Protein AF-A0A2H5X8S8-F1 (afdb_monomer_lite)

Organism: NCBI:txid2035412

pLDDT: mean 77.55, std 21.21, range [32.59, 98.56]

Structure (mmCIF, N/CA/C/O backbone):
data_AF-A0A2H5X8S8-F1
#
_entry.id   AF-A0A2H5X8S8-F1
#
loop_
_atom_site.group_PDB
_atom_site.id
_atom_site.type_symbol
_atom_site.label_atom_id
_atom_site.label_alt_id
_atom_site.label_comp_id
_atom_site.label_asym_id
_atom_site.label_entity_id
_atom_site.label_seq_id
_atom_site.pdbx_PDB_ins_code
_atom_site.Cartn_x
_atom_site.Cartn_y
_atom_site.Cartn_z
_atom_site.occupancy
_atom_site.B_iso_or_equiv
_atom_site.auth_seq_id
_atom_site.auth_comp_id
_atom_site.auth_asym_id
_atom_site.auth_atom_id
_atom_site.pdbx_PDB_model_num
ATOM 1 N N . MET A 1 1 ? -78.652 -2.290 43.713 1.00 47.09 1 MET A N 1
ATOM 2 C CA . MET A 1 1 ? -77.647 -1.236 43.460 1.00 47.09 1 MET A CA 1
ATOM 3 C C . MET A 1 1 ? -76.433 -1.563 44.325 1.00 47.09 1 MET A C 1
ATOM 5 O O . MET A 1 1 ? -76.417 -1.240 45.503 1.00 47.09 1 MET A O 1
ATOM 9 N N . SER A 1 2 ? -75.507 -2.375 43.810 1.00 54.12 2 SER A N 1
ATOM 10 C CA . SER A 1 2 ? -74.351 -2.871 44.569 1.00 54.12 2 SER A CA 1
ATOM 11 C C . SER A 1 2 ? -73.227 -1.841 44.522 1.00 54.12 2 SER A C 1
ATOM 13 O O . SER A 1 2 ? -72.673 -1.572 43.458 1.00 54.12 2 SER A O 1
ATOM 15 N N . VAL A 1 3 ? -72.913 -1.254 45.674 1.00 63.81 3 VAL A N 1
ATOM 16 C CA . VAL A 1 3 ? -71.788 -0.331 45.838 1.00 63.81 3 VAL A CA 1
ATOM 17 C C . VAL A 1 3 ? -70.497 -1.144 45.762 1.00 63.81 3 VAL A C 1
ATOM 19 O O . VAL A 1 3 ? -70.186 -1.921 46.663 1.00 63.81 3 VAL A O 1
ATOM 22 N N . VAL A 1 4 ? -69.760 -0.992 44.663 1.00 70.56 4 VAL A N 1
ATOM 23 C CA . VAL A 1 4 ? -68.414 -1.550 44.515 1.00 70.56 4 VAL A CA 1
ATOM 24 C C . VAL A 1 4 ? -67.481 -0.723 45.396 1.00 70.56 4 VAL A C 1
ATOM 26 O O . VAL A 1 4 ? -67.160 0.423 45.090 1.00 70.56 4 VAL A O 1
ATOM 29 N N . VAL A 1 5 ? -67.083 -1.287 46.535 1.00 65.19 5 VAL A N 1
ATOM 30 C CA . VAL A 1 5 ? -66.115 -0.668 47.443 1.00 65.19 5 VAL A CA 1
ATOM 31 C C . VAL A 1 5 ? -64.715 -0.886 46.870 1.00 65.19 5 VAL A C 1
ATOM 33 O O . VAL A 1 5 ? -64.126 -1.954 47.034 1.00 65.19 5 VAL A O 1
ATOM 36 N N . SER A 1 6 ? -64.165 0.130 46.200 1.00 67.81 6 SER A N 1
ATOM 37 C CA . SER A 1 6 ? -62.745 0.156 45.835 1.00 67.81 6 SER A CA 1
ATOM 38 C C . SER A 1 6 ? -61.895 0.232 47.100 1.00 67.81 6 SER A C 1
ATOM 40 O O . SER A 1 6 ? -61.784 1.285 47.732 1.00 67.81 6 SER A O 1
ATOM 42 N N . ARG A 1 7 ? -61.275 -0.892 47.476 1.00 67.25 7 ARG A N 1
ATOM 43 C CA . ARG A 1 7 ? -60.226 -0.919 48.500 1.00 67.25 7 ARG A CA 1
ATOM 44 C C . ARG A 1 7 ? -59.043 -0.099 47.994 1.00 67.25 7 ARG A C 1
ATOM 46 O O . ARG A 1 7 ? -58.324 -0.539 47.100 1.00 67.25 7 ARG A O 1
ATOM 53 N N . ARG A 1 8 ? -58.826 1.084 48.567 1.00 64.44 8 ARG A N 1
ATOM 54 C CA . ARG A 1 8 ? -57.612 1.872 48.325 1.00 64.44 8 ARG A CA 1
ATOM 55 C C . ARG A 1 8 ? -56.429 1.110 48.919 1.00 64.44 8 ARG A C 1
ATOM 57 O O . ARG A 1 8 ? -56.306 1.022 50.136 1.00 64.44 8 ARG A O 1
ATOM 64 N N . HIS A 1 9 ? -55.612 0.507 48.063 1.00 68.69 9 HIS A N 1
ATOM 65 C CA . HIS A 1 9 ? -54.351 -0.104 48.465 1.00 68.69 9 HIS A CA 1
ATOM 66 C C . HIS A 1 9 ? -53.344 1.040 48.602 1.00 68.69 9 HIS A C 1
ATOM 68 O O . HIS A 1 9 ? -53.020 1.705 47.621 1.00 68.69 9 HIS A O 1
ATOM 74 N N . GLY A 1 10 ? -52.946 1.352 49.836 1.00 68.38 10 GLY A N 1
ATOM 75 C CA . GLY A 1 10 ? -51.877 2.312 50.084 1.00 68.38 10 GLY A CA 1
ATOM 76 C C . GLY A 1 10 ? -50.565 1.712 49.595 1.00 68.38 10 GLY A C 1
ATOM 77 O O . GLY A 1 10 ? -50.207 0.620 50.029 1.00 68.38 10 GLY A O 1
ATOM 78 N N . PHE A 1 11 ? -49.888 2.405 48.679 1.00 72.81 11 PHE A N 1
ATOM 79 C CA . PHE A 1 11 ? -48.566 2.024 48.187 1.00 72.81 11 PHE A CA 1
ATOM 80 C C . PHE A 1 11 ? -47.632 1.790 49.375 1.00 72.81 11 PHE A C 1
ATOM 82 O O . PHE A 1 11 ? -47.455 2.676 50.216 1.00 72.81 11 PHE A O 1
ATOM 89 N N . THR A 1 12 ? -47.063 0.591 49.475 1.00 89.38 12 THR A N 1
ATOM 90 C CA . THR A 1 12 ? -46.125 0.299 50.559 1.00 89.38 12 THR A CA 1
ATOM 91 C C . THR A 1 12 ? -44.780 0.942 50.233 1.00 89.38 12 THR A C 1
ATOM 93 O O . THR A 1 12 ? -44.321 0.913 49.094 1.00 89.38 12 THR A O 1
ATOM 96 N N . LEU A 1 13 ? -44.127 1.534 51.235 1.00 89.31 13 LEU A N 1
ATOM 97 C CA . LEU A 1 13 ? -42.805 2.155 51.077 1.00 89.31 13 LEU A CA 1
ATOM 98 C C . LEU A 1 13 ? -41.781 1.168 50.481 1.00 89.31 13 LEU A C 1
ATOM 100 O O . LEU A 1 13 ? -40.921 1.557 49.694 1.00 89.31 13 LEU A O 1
ATOM 104 N N . VAL A 1 14 ? -41.933 -0.121 50.802 1.00 91.00 14 VAL A N 1
ATOM 105 C CA . VAL A 1 14 ? -41.126 -1.225 50.265 1.00 91.00 14 VAL A CA 1
ATOM 106 C C . VAL A 1 14 ? -41.277 -1.357 48.749 1.00 91.00 14 VAL A C 1
ATOM 108 O O . VAL A 1 14 ? -40.281 -1.511 48.054 1.00 91.00 14 VAL A O 1
ATOM 111 N N . GLU A 1 15 ? -42.495 -1.258 48.221 1.00 91.06 15 GLU A N 1
ATOM 112 C CA . GLU A 1 15 ? -42.753 -1.366 46.783 1.00 91.06 15 GLU A CA 1
ATOM 113 C C . GLU A 1 15 ? -42.085 -0.230 46.004 1.00 91.06 15 GLU A C 1
ATOM 115 O O . GLU A 1 15 ? -41.436 -0.472 44.989 1.00 91.06 15 GLU A O 1
ATOM 120 N N . LEU A 1 16 ? -42.146 0.997 46.527 1.00 92.44 16 LEU A N 1
ATOM 121 C CA . LEU A 1 16 ? -41.478 2.143 45.911 1.00 92.44 16 LEU A CA 1
ATOM 122 C C . LEU A 1 16 ? -39.950 1.983 45.922 1.00 92.44 16 LEU A C 1
ATOM 124 O O . LEU A 1 16 ? -39.291 2.303 44.933 1.00 92.44 16 LEU A O 1
ATOM 128 N N . LEU A 1 17 ? -39.390 1.433 47.003 1.00 95.62 17 LEU A N 1
ATOM 129 C CA . LEU A 1 17 ? -37.960 1.138 47.095 1.00 95.62 17 LEU A CA 1
ATOM 130 C C . LEU A 1 17 ? -37.541 0.079 46.066 1.00 95.62 17 LEU A C 1
ATOM 132 O O . LEU A 1 17 ? -36.549 0.269 45.366 1.00 95.62 17 LEU A O 1
ATOM 136 N N . VAL A 1 18 ? -38.313 -1.002 45.926 1.00 95.94 18 VAL A N 1
ATOM 137 C CA . VAL A 1 18 ? -38.044 -2.058 44.937 1.00 95.94 18 VAL A CA 1
ATOM 138 C C . VAL A 1 18 ? -38.103 -1.505 43.514 1.00 95.94 18 VAL A C 1
ATOM 140 O O . VAL A 1 18 ? -37.193 -1.762 42.727 1.00 95.94 18 VAL A O 1
ATOM 143 N N . VAL A 1 19 ? -39.120 -0.701 43.187 1.00 96.50 19 VAL A N 1
ATOM 144 C CA . VAL A 1 19 ? -39.237 -0.062 41.866 1.00 96.50 19 VAL A CA 1
ATOM 145 C C . VAL A 1 19 ? -38.036 0.841 41.586 1.00 96.50 19 VAL A C 1
ATOM 147 O O . VAL A 1 19 ? -37.499 0.805 40.482 1.00 96.50 19 VAL A O 1
ATOM 150 N N . LEU A 1 20 ? -37.571 1.606 42.576 1.00 96.69 20 LEU A N 1
ATOM 151 C CA . LEU A 1 20 ? -36.418 2.489 42.416 1.00 96.69 20 LEU A CA 1
ATOM 152 C C . LEU A 1 20 ? -35.121 1.708 42.159 1.00 96.69 20 LEU A C 1
ATOM 154 O O . LEU A 1 20 ? -34.368 2.060 41.253 1.00 96.69 20 LEU A O 1
ATOM 158 N N . VAL A 1 21 ? -34.881 0.620 42.895 1.00 97.69 21 VAL A N 1
ATOM 159 C CA . VAL A 1 21 ? -33.711 -0.248 42.674 1.00 97.69 21 VAL A CA 1
ATOM 160 C C . VAL A 1 21 ? -33.763 -0.897 41.292 1.00 97.69 21 VAL A C 1
ATOM 162 O O . VAL A 1 21 ? -32.759 -0.894 40.577 1.00 97.69 21 VAL A O 1
ATOM 165 N N . LEU A 1 22 ? -34.930 -1.404 40.884 1.00 97.44 22 LEU A N 1
ATOM 166 C CA . LEU A 1 22 ? -35.110 -1.981 39.553 1.00 97.44 22 LEU A CA 1
ATOM 167 C C . LEU A 1 22 ? -34.860 -0.941 38.462 1.00 97.44 22 LEU A C 1
ATOM 169 O O . LEU A 1 22 ? -34.152 -1.233 37.504 1.00 97.44 22 LEU A O 1
ATOM 173 N N . LEU A 1 23 ? -35.375 0.278 38.616 1.00 97.31 23 LEU A N 1
ATOM 174 C CA . LEU A 1 23 ? -35.181 1.352 37.644 1.00 97.31 23 LEU A CA 1
ATOM 175 C C . LEU A 1 23 ? -33.699 1.708 37.493 1.00 97.31 23 LEU A C 1
ATOM 177 O O . LEU A 1 23 ? -33.219 1.829 36.368 1.00 97.31 23 LEU A O 1
ATOM 181 N N . VAL A 1 24 ? -32.954 1.804 38.598 1.00 98.12 24 VAL A N 1
ATOM 182 C CA . VAL A 1 24 ? -31.500 2.029 38.555 1.00 98.12 24 VAL A CA 1
ATOM 183 C C . VAL A 1 24 ? -30.790 0.879 37.844 1.00 98.12 24 VAL A C 1
ATOM 185 O O . VAL A 1 24 ? -29.959 1.125 36.972 1.00 98.12 24 VAL A O 1
ATOM 188 N N . PHE A 1 25 ? -31.138 -0.371 38.154 1.00 98.00 25 PHE A N 1
ATOM 189 C CA . PHE A 1 25 ? -30.538 -1.536 37.505 1.00 98.00 25 PHE A CA 1
ATOM 190 C C . PHE A 1 25 ? -30.813 -1.558 35.994 1.00 98.00 25 PHE A C 1
ATOM 192 O O . PHE A 1 25 ? -29.891 -1.751 35.203 1.00 98.00 25 PHE A O 1
ATOM 199 N N . PHE A 1 26 ? -32.053 -1.283 35.579 1.00 97.38 26 PHE A N 1
ATOM 200 C CA . PHE A 1 26 ? -32.414 -1.163 34.165 1.00 97.38 26 PHE A CA 1
ATOM 201 C C . PHE A 1 26 ? -31.677 -0.010 33.482 1.00 97.38 26 PHE A C 1
ATOM 203 O O . PHE A 1 26 ? -31.155 -0.192 32.384 1.00 97.38 26 PHE A O 1
ATOM 210 N N . GLY A 1 27 ? -31.584 1.153 34.130 1.00 96.56 27 GLY A N 1
ATOM 211 C CA . GLY A 1 27 ? -30.835 2.296 33.612 1.00 96.56 27 GLY A CA 1
ATOM 212 C C . GLY A 1 27 ? -29.358 1.969 33.383 1.00 96.56 27 GLY A C 1
ATOM 213 O O . GLY A 1 27 ? -28.813 2.299 32.332 1.00 96.56 27 GLY A O 1
ATOM 214 N N . LEU A 1 28 ? -28.727 1.255 34.320 1.00 96.94 28 LEU A N 1
ATOM 215 C CA . LEU A 1 28 ? -27.340 0.801 34.187 1.00 96.94 28 LEU A CA 1
ATOM 216 C C . LEU A 1 28 ? -27.175 -0.259 33.093 1.00 96.94 28 LEU A C 1
ATOM 218 O O . LEU A 1 28 ? -26.224 -0.177 32.319 1.00 96.94 28 LEU A O 1
ATOM 222 N N . ALA A 1 29 ? -28.098 -1.216 32.985 1.00 96.44 29 ALA A N 1
ATOM 223 C CA . ALA A 1 29 ? -28.052 -2.249 31.951 1.00 96.44 29 ALA A CA 1
ATOM 224 C C . ALA A 1 29 ? -28.181 -1.651 30.539 1.00 96.44 29 ALA A C 1
ATOM 226 O O . ALA A 1 29 ? -27.389 -1.969 29.651 1.00 96.44 29 ALA A O 1
ATOM 227 N N . ILE A 1 30 ? -29.137 -0.736 30.343 1.00 96.69 30 ILE A N 1
ATOM 228 C CA . ILE A 1 30 ? -29.340 -0.035 29.067 1.00 96.69 30 ILE A CA 1
ATOM 229 C C . ILE A 1 30 ? -28.144 0.872 28.764 1.00 96.69 30 ILE A C 1
ATOM 231 O O . ILE A 1 30 ? -27.644 0.876 27.641 1.00 96.69 30 ILE A O 1
ATOM 235 N N . GLY A 1 31 ? -27.655 1.609 29.766 1.00 94.94 31 GLY A N 1
ATOM 236 C CA . GLY A 1 31 ? -26.490 2.479 29.621 1.00 94.94 31 GLY A CA 1
ATOM 237 C C . GLY A 1 31 ? -25.215 1.714 29.261 1.00 94.94 31 GLY A C 1
ATOM 238 O O . GLY A 1 31 ? -24.452 2.169 28.411 1.00 94.94 31 GLY A O 1
ATOM 239 N N . GLY A 1 32 ? -25.002 0.537 29.856 1.00 94.00 32 GLY A N 1
ATOM 240 C CA . GLY A 1 32 ? -23.889 -0.350 29.520 1.00 94.00 32 GLY A CA 1
ATOM 241 C C . GLY A 1 32 ? -23.958 -0.839 28.075 1.00 94.00 32 GLY A C 1
ATOM 242 O O . GLY A 1 32 ? -22.986 -0.700 27.338 1.00 94.00 32 GLY A O 1
ATOM 243 N N . LEU A 1 33 ? -25.127 -1.323 27.643 1.00 94.81 33 LEU A N 1
ATOM 244 C CA . LEU A 1 33 ? -25.332 -1.791 26.270 1.00 94.81 33 LEU A CA 1
ATOM 245 C C . LEU A 1 33 ? -25.126 -0.674 25.240 1.00 94.81 33 LEU A C 1
ATOM 247 O O . LEU A 1 33 ? -24.493 -0.898 24.211 1.00 94.81 33 LEU A O 1
ATOM 251 N N . ALA A 1 34 ? -25.636 0.528 25.518 1.00 94.38 34 ALA A N 1
ATOM 252 C CA . ALA A 1 34 ? -25.482 1.669 24.623 1.00 94.38 34 ALA A CA 1
ATOM 253 C C . ALA A 1 34 ? -24.001 2.001 24.376 1.00 94.38 34 ALA A C 1
ATOM 255 O O . ALA A 1 34 ? -23.621 2.194 23.225 1.00 94.38 34 ALA A O 1
ATOM 256 N N . ARG A 1 35 ? -23.168 1.988 25.428 1.00 94.56 35 ARG A N 1
ATOM 257 C CA . ARG A 1 35 ? -21.717 2.217 25.312 1.00 94.56 35 ARG A CA 1
ATOM 258 C C . ARG A 1 35 ? -21.017 1.125 24.510 1.00 94.56 35 ARG A C 1
ATOM 260 O O . ARG A 1 35 ? -20.235 1.418 23.622 1.00 94.56 35 ARG A O 1
ATOM 267 N N . THR A 1 36 ? -21.347 -0.143 24.754 1.00 95.06 36 THR A N 1
ATOM 268 C CA . THR A 1 36 ? -20.762 -1.242 23.972 1.00 95.06 36 THR A CA 1
ATOM 269 C C . THR A 1 36 ? -21.103 -1.133 22.485 1.00 95.06 36 THR A C 1
ATOM 271 O O . THR A 1 36 ? -20.269 -1.448 21.643 1.00 95.06 36 THR A O 1
ATOM 274 N N . ILE A 1 37 ? -22.313 -0.676 22.149 1.00 95.06 37 ILE A N 1
ATOM 275 C CA . ILE A 1 37 ? -22.721 -0.474 20.754 1.00 95.06 37 ILE A CA 1
ATOM 276 C C . ILE A 1 37 ? -21.968 0.698 20.117 1.00 95.06 37 ILE A C 1
ATOM 278 O O . ILE A 1 37 ? -21.598 0.584 18.952 1.00 95.06 37 ILE A O 1
ATOM 282 N N . THR A 1 38 ? -21.747 1.805 20.835 1.00 95.00 38 THR A N 1
ATOM 283 C CA . THR A 1 38 ? -20.967 2.934 20.297 1.00 95.00 38 THR A CA 1
ATOM 284 C C . THR A 1 38 ? -19.516 2.536 20.077 1.00 95.00 38 THR A C 1
ATOM 286 O O . THR A 1 38 ? -19.035 2.659 18.960 1.00 95.00 38 THR A O 1
ATOM 289 N N . ASP A 1 39 ? -18.878 1.909 21.067 1.00 93.06 39 ASP A N 1
ATOM 290 C CA . ASP A 1 39 ? -17.479 1.482 20.958 1.00 93.06 39 ASP A CA 1
ATOM 291 C C . ASP A 1 39 ? -17.284 0.447 19.835 1.00 93.06 39 ASP A C 1
ATOM 293 O O . ASP A 1 39 ? -16.254 0.414 19.165 1.00 93.06 39 ASP A O 1
ATOM 297 N N . ALA A 1 40 ? -18.271 -0.431 19.622 1.00 92.44 40 ALA A N 1
ATOM 298 C CA . ALA A 1 40 ? -18.238 -1.396 18.529 1.00 92.44 40 ALA A CA 1
ATOM 299 C C . ALA A 1 40 ? -18.394 -0.732 17.155 1.00 92.44 40 ALA A C 1
ATOM 301 O O . ALA A 1 40 ? -17.778 -1.195 16.200 1.00 92.44 40 ALA A O 1
ATOM 302 N N . ARG A 1 41 ? -19.209 0.324 17.045 1.00 94.75 41 ARG A N 1
ATOM 303 C CA . ARG A 1 41 ? -19.358 1.083 15.797 1.00 94.75 41 ARG A CA 1
ATOM 304 C C . ARG A 1 41 ? -18.076 1.817 15.452 1.00 94.75 41 ARG A C 1
ATOM 306 O O . ARG A 1 41 ? -17.584 1.620 14.352 1.00 94.75 41 ARG A O 1
ATOM 313 N N . ASP A 1 42 ? -17.504 2.534 16.414 1.00 92.44 42 ASP A N 1
ATOM 314 C CA . ASP A 1 42 ? -16.288 3.319 16.196 1.00 92.44 42 ASP A CA 1
ATOM 315 C C . ASP A 1 42 ? -15.134 2.425 15.701 1.00 92.44 42 ASP A C 1
ATOM 317 O O . ASP A 1 42 ? -14.460 2.758 14.732 1.00 92.44 42 ASP A O 1
ATOM 321 N N . ARG A 1 43 ? -14.978 1.220 16.273 1.00 89.50 43 ARG A N 1
ATOM 322 C CA . ARG A 1 43 ? -13.986 0.233 15.802 1.00 89.50 43 ARG A CA 1
ATOM 323 C C . ARG A 1 43 ? -14.257 -0.300 14.395 1.00 89.50 43 ARG A C 1
ATOM 325 O O . ARG A 1 43 ? -13.321 -0.582 13.652 1.00 89.50 43 ARG A O 1
ATOM 332 N N . VAL A 1 44 ? -15.525 -0.524 14.048 1.00 93.75 44 VAL A N 1
ATOM 333 C CA . VAL A 1 44 ? -15.901 -0.998 12.706 1.00 93.75 44 VAL A CA 1
ATOM 334 C C . VAL A 1 44 ? -15.656 0.094 11.671 1.00 93.75 44 VAL A C 1
ATOM 336 O O . VAL A 1 44 ? -15.169 -0.213 10.583 1.00 93.75 44 VAL A O 1
ATOM 339 N N . ASP A 1 45 ? -15.960 1.342 12.014 1.00 93.62 45 ASP A N 1
ATOM 340 C CA . ASP A 1 45 ? -15.740 2.492 11.145 1.00 93.62 45 ASP A CA 1
ATOM 341 C C . ASP A 1 45 ? -14.235 2.699 10.907 1.00 93.62 45 ASP A C 1
ATOM 343 O O . ASP A 1 45 ? -13.810 2.724 9.752 1.00 93.62 45 ASP A O 1
ATOM 347 N N . GLU A 1 46 ? -13.413 2.687 11.964 1.00 91.50 46 GLU A N 1
ATOM 348 C CA . GLU A 1 46 ? -11.947 2.786 11.864 1.00 91.50 46 GLU A CA 1
ATOM 349 C C . GLU A 1 46 ? -11.348 1.666 10.994 1.00 91.50 46 GLU A C 1
ATOM 351 O O . GLU A 1 46 ? -10.564 1.925 10.078 1.00 91.50 46 GLU A O 1
ATOM 356 N N . SER A 1 47 ? -11.769 0.414 11.207 1.00 92.69 47 SER A N 1
ATOM 357 C CA . SER A 1 47 ? -11.300 -0.713 10.393 1.00 92.69 47 SER A CA 1
ATOM 358 C C . SER A 1 47 ? -11.770 -0.609 8.937 1.00 92.69 47 SER A C 1
ATOM 360 O O . SER A 1 47 ? -11.020 -0.919 8.009 1.00 92.69 47 SER A O 1
ATOM 362 N N . SER A 1 48 ? -13.001 -0.151 8.692 1.00 96.00 48 SER A N 1
ATOM 363 C CA . SER A 1 48 ? -13.511 0.068 7.335 1.00 96.00 48 SER A CA 1
ATOM 364 C C . SER A 1 48 ? -12.704 1.140 6.600 1.00 96.00 48 SER A C 1
ATOM 366 O O . SER A 1 48 ? -12.369 0.951 5.429 1.00 96.00 48 SER A O 1
ATOM 368 N N . GLU A 1 49 ? -12.368 2.243 7.269 1.00 95.88 49 GLU A N 1
ATOM 369 C CA . GLU A 1 49 ? -11.530 3.306 6.710 1.00 95.88 49 GLU A CA 1
ATOM 370 C C . GLU A 1 49 ? -10.130 2.792 6.354 1.00 95.88 49 GLU A C 1
ATOM 372 O O . GLU A 1 49 ? -9.685 2.977 5.219 1.00 95.88 49 GLU A O 1
ATOM 377 N N . THR A 1 50 ? -9.473 2.066 7.266 1.00 96.75 50 THR A N 1
ATOM 378 C CA . THR A 1 50 ? -8.154 1.454 7.027 1.00 96.75 50 THR A CA 1
ATOM 379 C C . THR A 1 50 ? -8.183 0.493 5.830 1.00 96.75 50 THR A C 1
ATOM 381 O O . THR A 1 50 ? -7.335 0.574 4.941 1.00 96.75 50 THR A O 1
ATOM 384 N N . ASN A 1 51 ? -9.211 -0.355 5.725 1.00 97.44 51 ASN A N 1
ATOM 385 C CA . ASN A 1 51 ? -9.384 -1.275 4.596 1.00 97.44 51 ASN A CA 1
ATOM 386 C C . ASN A 1 51 ? -9.596 -0.547 3.255 1.00 97.44 51 ASN A C 1
ATOM 388 O O . ASN A 1 51 ? -9.069 -0.962 2.218 1.00 97.44 51 ASN A O 1
ATOM 392 N N . GLN A 1 52 ? -10.391 0.528 3.241 1.00 97.50 52 GLN A N 1
ATOM 393 C CA . GLN A 1 52 ? -10.628 1.324 2.031 1.00 97.50 52 GLN A CA 1
ATOM 394 C C . GLN A 1 52 ? -9.359 2.051 1.577 1.00 97.50 52 GLN A C 1
ATOM 396 O O . GLN A 1 52 ? -9.068 2.087 0.374 1.00 97.50 52 GLN A O 1
ATOM 401 N N . LEU A 1 53 ? -8.596 2.582 2.533 1.00 97.69 53 LEU A N 1
ATOM 402 C CA . LEU A 1 53 ? -7.301 3.208 2.306 1.00 97.69 53 LEU A CA 1
ATOM 403 C C . LEU A 1 53 ? -6.318 2.207 1.686 1.00 97.69 53 LEU A C 1
ATOM 405 O O . LEU A 1 53 ? -5.829 2.446 0.579 1.00 97.69 53 LEU A O 1
ATOM 409 N N . ALA A 1 54 ? -6.124 1.049 2.327 1.00 98.31 54 ALA A N 1
ATOM 410 C CA . ALA A 1 54 ? -5.256 -0.021 1.836 1.00 98.31 54 ALA A CA 1
ATOM 411 C C . ALA A 1 54 ? -5.613 -0.430 0.406 1.00 98.31 54 ALA A C 1
ATOM 413 O O . ALA A 1 54 ? -4.761 -0.456 -0.481 1.00 98.31 54 ALA A O 1
ATOM 414 N N . ARG A 1 55 ? -6.901 -0.687 0.149 1.00 97.94 55 ARG A N 1
ATOM 415 C CA . ARG A 1 55 ? -7.379 -1.094 -1.174 1.00 97.94 55 ARG A CA 1
ATOM 416 C C . ARG A 1 55 ? -7.093 -0.044 -2.243 1.00 97.94 55 ARG A C 1
ATOM 418 O O . ARG A 1 55 ? -6.713 -0.405 -3.353 1.00 97.94 55 ARG A O 1
ATOM 425 N N . THR A 1 56 ? -7.300 1.233 -1.935 1.00 97.62 56 THR A N 1
ATOM 426 C CA . THR A 1 56 ? -7.093 2.326 -2.895 1.00 97.62 56 THR A CA 1
ATOM 427 C C . THR A 1 56 ? -5.617 2.458 -3.265 1.00 97.62 56 THR A C 1
ATOM 429 O O . THR A 1 56 ? -5.288 2.558 -4.448 1.00 97.62 56 THR A O 1
ATOM 432 N N . ILE A 1 57 ? -4.731 2.388 -2.269 1.00 98.12 57 ILE A N 1
ATOM 433 C CA . ILE A 1 57 ? -3.280 2.466 -2.460 1.00 98.12 57 ILE A CA 1
ATOM 434 C C . ILE A 1 57 ? -2.769 1.244 -3.228 1.00 98.12 57 ILE A C 1
ATOM 436 O O . ILE A 1 57 ? -2.134 1.397 -4.270 1.00 98.12 57 ILE A O 1
ATOM 440 N N . LEU A 1 58 ? -3.095 0.033 -2.766 1.00 98.38 58 LEU A N 1
ATOM 441 C CA . LEU A 1 58 ? -2.657 -1.209 -3.405 1.00 98.38 58 LEU A CA 1
ATOM 442 C C . LEU A 1 58 ? -3.155 -1.314 -4.844 1.00 98.38 58 LEU A C 1
ATOM 444 O O . LEU A 1 58 ? -2.395 -1.733 -5.715 1.00 98.38 58 LEU A O 1
ATOM 448 N N . GLN A 1 59 ? -4.399 -0.907 -5.122 1.00 97.12 59 GLN A N 1
ATOM 449 C CA . GLN A 1 59 ? -4.915 -0.888 -6.490 1.00 97.12 59 GLN A CA 1
ATOM 450 C C . GLN A 1 59 ? -4.090 0.051 -7.366 1.00 97.12 59 GLN A C 1
ATOM 452 O O . GLN A 1 59 ? -3.768 -0.315 -8.490 1.00 97.12 59 GLN A O 1
ATOM 457 N N . ARG A 1 60 ? -3.731 1.237 -6.862 1.00 95.50 60 ARG A N 1
ATOM 458 C CA . ARG A 1 60 ? -2.927 2.207 -7.607 1.00 95.50 60 ARG A CA 1
ATOM 459 C C . ARG A 1 60 ? -1.527 1.678 -7.916 1.00 95.50 60 ARG A C 1
ATOM 461 O O . ARG A 1 60 ? -1.130 1.710 -9.076 1.00 95.50 60 ARG A O 1
ATOM 468 N N . ILE A 1 61 ? -0.815 1.162 -6.913 1.00 96.62 61 ILE A N 1
ATOM 469 C CA . ILE A 1 61 ? 0.521 0.573 -7.104 1.00 96.62 61 ILE A CA 1
ATOM 470 C C . ILE A 1 61 ? 0.434 -0.599 -8.091 1.00 96.62 61 ILE A C 1
ATOM 472 O O . ILE A 1 61 ? 1.210 -0.673 -9.040 1.00 96.62 61 ILE A O 1
ATOM 476 N N . SER A 1 62 ? -0.565 -1.474 -7.929 1.00 96.25 62 SER A N 1
ATOM 477 C CA . SER A 1 62 ? -0.786 -2.623 -8.821 1.00 96.25 62 SER A CA 1
ATOM 478 C C . SER A 1 62 ? -1.041 -2.205 -10.264 1.00 96.25 62 SER A C 1
ATOM 480 O O . SER A 1 62 ? -0.525 -2.812 -11.197 1.00 96.25 62 SER A O 1
ATOM 482 N N . ASP A 1 63 ? -1.839 -1.164 -10.448 1.00 93.69 63 ASP A N 1
ATOM 483 C CA . ASP A 1 63 ? -2.181 -0.591 -11.740 1.00 93.69 63 ASP A CA 1
ATOM 484 C C . ASP A 1 63 ? -0.954 -0.003 -12.467 1.00 93.69 63 ASP A C 1
ATOM 486 O O . ASP A 1 63 ? -0.825 -0.151 -13.688 1.00 93.69 63 ASP A O 1
ATOM 490 N N . GLU A 1 64 ? -0.054 0.660 -11.734 1.00 94.00 64 GLU A N 1
ATOM 491 C CA . GLU A 1 64 ? 1.194 1.222 -12.267 1.00 94.00 64 GLU A CA 1
ATOM 492 C C . GLU A 1 64 ? 2.226 0.118 -12.558 1.00 94.00 64 GLU A C 1
ATOM 494 O O . GLU A 1 64 ? 2.783 0.087 -13.657 1.00 94.00 64 GLU A O 1
ATOM 499 N N . LEU A 1 65 ? 2.386 -0.860 -11.660 1.00 95.31 65 LEU A N 1
ATOM 500 C CA . LEU A 1 65 ? 3.241 -2.038 -11.866 1.00 95.31 65 LEU A CA 1
ATOM 501 C C . LEU A 1 65 ? 2.782 -2.899 -13.047 1.00 95.31 65 LEU A C 1
ATOM 503 O O . LEU A 1 65 ? 3.591 -3.332 -13.864 1.00 95.31 65 LEU A O 1
ATOM 507 N N . ALA A 1 66 ? 1.474 -3.111 -13.210 1.00 92.50 66 ALA A N 1
ATOM 508 C CA . ALA A 1 66 ? 0.933 -3.869 -14.340 1.00 92.50 66 ALA A CA 1
ATOM 509 C C . ALA A 1 66 ? 1.194 -3.197 -15.704 1.00 92.50 66 ALA A C 1
ATOM 511 O O . ALA A 1 66 ? 1.051 -3.845 -16.746 1.00 92.50 66 ALA A O 1
ATOM 512 N N . SER A 1 67 ? 1.559 -1.911 -15.698 1.00 90.88 67 SER A N 1
ATOM 513 C CA . SER A 1 67 ? 1.918 -1.109 -16.872 1.00 90.88 67 SER A CA 1
ATOM 514 C C . SER A 1 67 ? 3.407 -0.743 -16.924 1.00 90.88 67 SER A C 1
ATOM 516 O O . SER A 1 67 ? 3.790 0.148 -17.687 1.00 90.88 67 SER A O 1
ATOM 518 N N . VAL A 1 68 ? 4.244 -1.458 -16.162 1.00 91.69 68 VAL A N 1
ATOM 519 C CA . VAL A 1 68 ? 5.702 -1.318 -16.201 1.00 91.69 68 VAL A CA 1
ATOM 520 C C . VAL A 1 68 ? 6.247 -1.585 -17.603 1.00 91.69 68 VAL A C 1
ATOM 522 O O . VAL A 1 68 ? 5.776 -2.473 -18.324 1.00 91.69 68 VAL A O 1
ATOM 525 N N . ILE A 1 69 ? 7.263 -0.819 -17.987 1.00 88.44 69 ILE A N 1
ATOM 526 C CA . ILE A 1 69 ? 7.962 -0.967 -19.260 1.00 88.44 69 ILE A CA 1
ATOM 527 C C . ILE A 1 69 ? 9.455 -1.148 -18.979 1.00 88.44 69 ILE A C 1
ATOM 529 O O . ILE A 1 69 ? 10.068 -0.258 -18.387 1.00 88.44 69 ILE A O 1
ATOM 533 N N . PRO A 1 70 ? 10.064 -2.266 -19.420 1.00 87.19 70 PRO A N 1
ATOM 534 C CA . PRO A 1 70 ? 11.502 -2.467 -19.311 1.00 87.19 70 PRO A CA 1
ATOM 535 C C . PRO A 1 70 ? 12.217 -1.571 -20.326 1.00 87.19 70 PRO A C 1
ATOM 537 O O . PRO A 1 70 ? 12.474 -1.978 -21.459 1.00 87.19 70 PRO A O 1
ATOM 540 N N . LEU A 1 71 ? 12.502 -0.329 -19.936 1.00 85.12 71 LEU A N 1
ATOM 541 C CA . LEU A 1 71 ? 13.253 0.611 -20.756 1.00 85.12 71 LEU A CA 1
ATOM 542 C C . LEU A 1 71 ? 14.754 0.464 -20.452 1.00 85.12 71 LEU A C 1
ATOM 544 O O . LEU A 1 71 ? 15.156 0.727 -19.319 1.00 85.12 71 LEU A O 1
ATOM 548 N N . PRO A 1 72 ? 15.593 0.045 -21.418 1.00 83.00 72 PRO A N 1
ATOM 549 C CA . PRO A 1 72 ? 17.037 0.022 -21.230 1.00 83.00 72 PRO A CA 1
ATOM 550 C C . PRO A 1 72 ? 17.602 1.444 -21.290 1.00 83.00 72 PRO A C 1
ATOM 552 O O . PRO A 1 72 ? 17.418 2.153 -22.282 1.00 83.00 72 PRO A O 1
ATOM 555 N N . VAL A 1 73 ? 18.331 1.841 -20.252 1.00 79.06 73 VAL A N 1
ATOM 556 C CA . VAL A 1 73 ? 19.021 3.131 -20.156 1.00 79.06 73 VAL A CA 1
ATOM 557 C C . VAL A 1 73 ? 20.530 2.874 -20.159 1.00 79.06 73 VAL A C 1
ATOM 559 O O . VAL A 1 73 ? 20.991 1.954 -19.478 1.00 79.06 73 VAL A O 1
ATOM 562 N N . PRO A 1 74 ? 21.318 3.616 -20.959 1.00 74.81 74 PRO A N 1
ATOM 563 C CA . PRO A 1 74 ? 22.766 3.460 -20.974 1.00 74.81 74 PRO A CA 1
ATOM 564 C C . PRO A 1 74 ? 23.365 3.901 -19.636 1.00 74.81 74 PRO A C 1
ATOM 566 O O . PRO A 1 74 ? 23.123 5.016 -19.180 1.00 74.81 74 PRO A O 1
ATOM 569 N N . LEU A 1 75 ? 24.193 3.046 -19.039 1.00 68.75 75 LEU A N 1
ATOM 570 C CA . LEU A 1 75 ? 25.049 3.428 -17.923 1.00 68.75 75 LEU A CA 1
ATOM 571 C C . LEU A 1 75 ? 26.160 4.334 -18.455 1.00 68.75 75 LEU A C 1
ATOM 573 O O . LEU A 1 75 ? 27.066 3.882 -19.160 1.00 68.75 75 LEU A O 1
ATOM 577 N N . ASN A 1 76 ? 26.102 5.619 -18.119 1.00 59.44 76 ASN A N 1
ATOM 578 C CA . ASN A 1 76 ? 27.232 6.513 -18.325 1.00 59.44 76 ASN A CA 1
ATOM 579 C C . ASN A 1 76 ? 28.247 6.260 -17.207 1.00 59.44 76 ASN A C 1
ATOM 581 O O . ASN A 1 76 ? 28.143 6.837 -16.132 1.00 59.44 76 ASN A O 1
ATOM 585 N N . THR A 1 77 ? 29.258 5.430 -17.460 1.00 53.97 77 THR A N 1
ATOM 586 C CA . THR A 1 77 ? 30.445 5.294 -16.595 1.00 53.97 77 THR A CA 1
ATOM 587 C C . THR A 1 77 ? 31.343 6.536 -16.720 1.00 53.97 77 THR A C 1
ATOM 589 O O . THR A 1 77 ? 32.497 6.442 -17.134 1.00 53.97 77 THR A O 1
ATOM 592 N N . ALA A 1 78 ? 30.787 7.727 -16.487 1.00 51.28 78 ALA A N 1
ATOM 593 C CA . ALA A 1 78 ? 31.462 9.005 -16.715 1.00 51.28 78 ALA A CA 1
ATOM 594 C C . ALA A 1 78 ? 32.402 9.423 -15.567 1.00 51.28 78 ALA A C 1
ATOM 596 O O . ALA A 1 78 ? 33.133 10.397 -15.730 1.00 51.28 78 ALA A O 1
ATOM 597 N N . ASP A 1 79 ? 32.446 8.662 -14.469 1.00 48.75 79 ASP A N 1
ATOM 598 C CA . ASP A 1 79 ? 33.283 8.947 -13.294 1.00 48.75 79 ASP A CA 1
ATOM 599 C C . ASP A 1 79 ? 34.623 8.187 -13.254 1.00 48.75 79 ASP A C 1
ATOM 601 O O . ASP A 1 79 ? 35.295 8.180 -12.228 1.00 48.75 79 ASP A O 1
ATOM 605 N N . GLU A 1 80 ? 35.081 7.597 -14.364 1.00 45.03 80 GLU A N 1
ATOM 606 C CA . GLU A 1 80 ? 36.461 7.095 -14.482 1.00 45.03 80 GLU A CA 1
ATOM 607 C C . GLU A 1 80 ? 37.370 8.173 -15.111 1.00 45.03 80 GLU A C 1
ATOM 609 O O . GLU A 1 80 ? 37.340 8.390 -16.331 1.00 45.03 80 GLU A O 1
ATOM 614 N N . PRO A 1 81 ? 38.222 8.871 -14.329 1.00 51.47 81 PRO A N 1
ATOM 615 C CA . PRO A 1 81 ? 39.155 9.843 -14.863 1.00 51.47 81 PRO A CA 1
ATOM 616 C C . PRO A 1 81 ? 40.413 9.111 -15.320 1.00 51.47 81 PRO A C 1
ATOM 618 O O . PRO A 1 81 ? 41.434 9.132 -14.636 1.00 51.47 81 PRO A O 1
ATOM 621 N N . THR A 1 82 ? 40.411 8.449 -16.476 1.00 46.59 82 THR A N 1
ATOM 622 C CA . THR A 1 82 ? 41.698 8.120 -17.108 1.00 46.59 82 THR A CA 1
ATOM 623 C C . THR A 1 82 ? 41.591 7.918 -18.608 1.00 46.59 82 THR A C 1
ATOM 625 O O . THR A 1 82 ? 40.891 7.050 -19.119 1.00 46.59 82 THR A O 1
ATOM 628 N N . GLY A 1 83 ? 42.334 8.750 -19.336 1.00 50.50 83 GLY A N 1
ATOM 629 C CA . GLY A 1 83 ? 42.466 8.641 -20.775 1.00 50.50 83 GLY A CA 1
ATOM 630 C C . GLY A 1 83 ? 43.045 7.292 -21.185 1.00 50.50 83 GLY A C 1
ATOM 631 O O . GLY A 1 83 ? 44.194 7.001 -20.887 1.00 50.50 83 GLY A O 1
ATOM 632 N N . LEU A 1 84 ? 42.252 6.505 -21.903 1.00 48.16 84 LEU A N 1
ATOM 633 C CA . LEU A 1 84 ? 42.620 5.765 -23.112 1.00 48.16 84 LEU A CA 1
ATOM 634 C C . LEU A 1 84 ? 41.333 5.095 -23.617 1.00 48.16 84 LEU A C 1
ATOM 636 O O . LEU A 1 84 ? 40.908 4.058 -23.116 1.00 48.16 84 LEU A O 1
ATOM 640 N N . VAL A 1 85 ? 40.670 5.715 -24.593 1.00 46.59 85 VAL A N 1
ATOM 641 C CA . VAL A 1 85 ? 39.405 5.208 -25.138 1.00 46.59 85 VAL A CA 1
ATOM 642 C C . VAL A 1 85 ? 39.693 4.006 -26.042 1.00 46.59 85 VAL A C 1
ATOM 644 O O . VAL A 1 85 ? 39.966 4.162 -27.230 1.00 46.59 85 VAL A O 1
ATOM 647 N N . ASN A 1 86 ? 39.621 2.793 -25.494 1.00 45.00 86 ASN A N 1
ATOM 648 C CA . ASN A 1 86 ? 39.399 1.596 -26.302 1.00 45.00 86 ASN A CA 1
ATOM 649 C C . ASN A 1 86 ? 37.916 1.565 -26.699 1.00 45.00 86 ASN A C 1
ATOM 651 O O . ASN A 1 86 ? 37.058 1.129 -25.938 1.00 45.00 86 ASN A O 1
ATOM 655 N N . ALA A 1 87 ? 37.615 2.037 -27.910 1.00 50.12 87 ALA A N 1
ATOM 656 C CA . ALA A 1 87 ? 36.271 2.142 -28.486 1.00 50.12 87 ALA A CA 1
ATOM 657 C C . ALA A 1 87 ? 35.656 0.780 -28.890 1.00 50.12 87 ALA A C 1
ATOM 659 O O . ALA A 1 87 ? 35.193 0.613 -30.015 1.00 50.12 87 ALA A O 1
ATOM 660 N N . THR A 1 88 ? 35.689 -0.220 -28.001 1.00 48.94 88 THR A N 1
ATOM 661 C CA . THR A 1 88 ? 35.119 -1.562 -28.268 1.00 48.94 88 THR A CA 1
ATOM 662 C C . THR A 1 88 ? 34.182 -2.074 -27.171 1.00 48.94 88 THR A C 1
ATOM 664 O O . THR A 1 88 ? 33.649 -3.172 -27.302 1.00 48.94 88 THR A O 1
ATOM 667 N N . ALA A 1 89 ? 33.951 -1.311 -26.100 1.00 53.38 89 ALA A N 1
ATOM 668 C CA . ALA A 1 89 ? 32.951 -1.677 -25.103 1.00 53.38 89 ALA A CA 1
ATOM 669 C C . ALA A 1 89 ? 31.556 -1.290 -25.617 1.00 53.38 89 ALA A C 1
ATOM 671 O O . ALA A 1 89 ? 31.279 -0.112 -25.847 1.00 53.38 89 ALA A O 1
ATOM 672 N N . SER A 1 90 ? 30.688 -2.281 -25.832 1.00 53.28 90 SER A N 1
ATOM 673 C CA . SER A 1 90 ? 29.253 -2.040 -26.003 1.00 53.28 90 SER A CA 1
ATOM 674 C C . SER A 1 90 ? 28.733 -1.272 -24.782 1.00 53.28 90 SER A C 1
ATOM 676 O O . SER A 1 90 ? 29.130 -1.619 -23.669 1.00 53.28 90 SER A O 1
ATOM 678 N N . PRO A 1 91 ? 27.869 -0.255 -24.949 1.00 58.94 91 PRO A N 1
ATOM 679 C CA . PRO A 1 91 ? 27.302 0.451 -23.807 1.00 58.94 91 PRO A CA 1
ATOM 680 C C . PRO A 1 91 ? 26.532 -0.545 -22.931 1.00 58.94 91 PRO A C 1
ATOM 682 O O . PRO A 1 91 ? 25.625 -1.221 -23.419 1.00 58.94 91 PRO A O 1
ATOM 685 N N . THR A 1 92 ? 26.905 -0.659 -21.657 1.00 67.50 92 THR A N 1
ATOM 686 C CA . THR A 1 92 ? 26.137 -1.442 -20.684 1.00 67.50 92 THR A CA 1
ATOM 687 C C . THR A 1 92 ? 24.803 -0.733 -20.465 1.00 67.50 92 THR 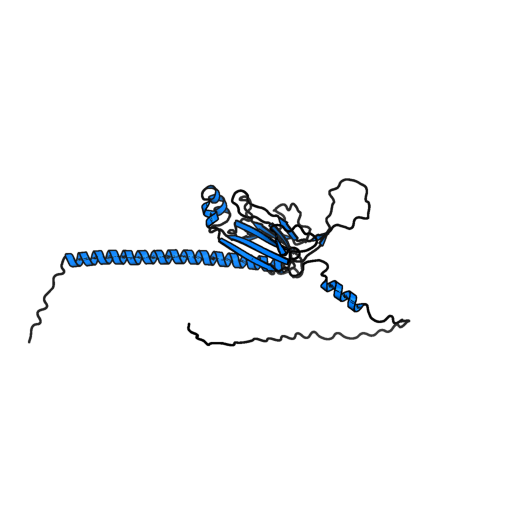A C 1
ATOM 689 O O . THR A 1 92 ? 24.782 0.448 -20.125 1.00 67.50 92 THR A O 1
ATOM 692 N N . THR A 1 93 ? 23.685 -1.419 -20.692 1.00 71.25 93 THR A N 1
ATOM 693 C CA . THR A 1 93 ? 22.342 -0.877 -20.436 1.00 71.25 93 THR A CA 1
ATOM 694 C C . THR A 1 93 ? 21.713 -1.585 -19.254 1.00 71.25 93 THR A C 1
ATOM 696 O O . THR A 1 93 ? 21.771 -2.812 -19.196 1.00 71.25 93 THR A O 1
ATOM 699 N N . ILE A 1 94 ? 21.064 -0.831 -18.373 1.00 78.56 94 ILE A N 1
ATOM 700 C CA . ILE A 1 94 ? 20.243 -1.370 -17.282 1.00 78.56 94 ILE A CA 1
ATOM 701 C C . ILE A 1 94 ? 18.777 -1.027 -17.514 1.00 78.56 94 ILE A C 1
ATOM 703 O O . ILE A 1 94 ? 18.463 0.008 -18.105 1.00 78.56 94 ILE A O 1
ATOM 707 N N . LEU A 1 95 ? 17.872 -1.903 -17.088 1.00 84.12 95 LEU A N 1
ATOM 708 C CA . LEU A 1 95 ? 16.446 -1.596 -17.091 1.00 84.12 95 LEU A CA 1
ATOM 709 C C . LEU A 1 95 ? 16.112 -0.553 -16.015 1.00 84.12 95 LEU A C 1
ATOM 711 O O . LEU A 1 95 ? 16.651 -0.597 -14.913 1.00 84.12 95 LEU A O 1
ATOM 715 N N . THR A 1 96 ? 15.168 0.344 -16.307 1.00 83.56 96 THR A N 1
ATOM 716 C CA . THR A 1 96 ? 14.568 1.263 -15.321 1.00 83.56 96 THR A CA 1
ATOM 717 C C . THR A 1 96 ? 13.606 0.514 -14.393 1.00 83.56 96 THR A C 1
ATOM 719 O O . THR A 1 96 ? 12.384 0.662 -14.489 1.00 83.56 96 THR A O 1
ATOM 722 N N . PHE A 1 97 ? 14.156 -0.366 -13.566 1.00 90.62 97 PHE A N 1
ATOM 723 C CA . PHE A 1 97 ? 13.468 -1.084 -12.503 1.00 90.62 97 PHE A CA 1
ATOM 724 C C . PHE A 1 97 ? 14.481 -1.296 -11.384 1.00 90.62 97 PHE A C 1
ATOM 726 O O . PHE A 1 97 ? 15.410 -2.087 -11.525 1.00 90.62 97 PHE A O 1
ATOM 733 N N . TYR A 1 98 ? 14.335 -0.522 -10.320 1.00 89.69 98 TYR A N 1
ATOM 734 C CA . TYR A 1 98 ? 15.281 -0.434 -9.222 1.00 89.69 98 TYR A CA 1
ATOM 735 C C . TYR A 1 98 ? 14.536 -0.623 -7.908 1.00 89.69 98 TYR A C 1
ATOM 737 O O . TYR A 1 98 ? 13.501 0.006 -7.690 1.00 89.69 98 TYR A O 1
ATOM 745 N N . HIS A 1 99 ? 15.075 -1.485 -7.059 1.00 92.25 99 HIS A N 1
ATOM 746 C CA . HIS A 1 99 ? 14.599 -1.728 -5.707 1.00 92.25 99 HIS A CA 1
ATOM 747 C C . HIS A 1 99 ? 15.740 -1.439 -4.740 1.00 92.25 99 HIS A C 1
ATOM 749 O O . HIS A 1 99 ? 16.876 -1.846 -4.985 1.00 92.25 99 HIS A O 1
ATOM 755 N N . GLU A 1 100 ? 15.417 -0.720 -3.677 1.00 90.81 100 GLU A N 1
ATOM 756 C CA . GLU A 1 100 ? 16.294 -0.492 -2.541 1.00 90.81 100 GLU A CA 1
ATOM 757 C C . GLU A 1 100 ? 15.615 -1.084 -1.311 1.00 90.81 100 GLU A C 1
ATOM 759 O O . GLU A 1 100 ? 14.566 -0.604 -0.878 1.00 90.81 100 GLU A O 1
ATOM 764 N N . ASP A 1 101 ? 16.219 -2.153 -0.802 1.00 89.44 101 ASP A N 1
ATOM 765 C CA . ASP A 1 101 ? 15.834 -2.814 0.441 1.00 89.44 101 ASP A CA 1
ATOM 766 C C . ASP A 1 101 ? 16.305 -1.944 1.610 1.00 89.44 101 ASP A C 1
ATOM 768 O O . ASP A 1 101 ? 17.514 -1.766 1.812 1.00 89.44 101 ASP A O 1
ATOM 772 N N . THR A 1 102 ? 15.358 -1.335 2.325 1.00 87.19 102 THR A N 1
ATOM 773 C CA . THR A 1 102 ? 15.658 -0.428 3.444 1.00 87.19 102 THR A CA 1
ATOM 774 C C . THR A 1 102 ? 14.993 -0.952 4.710 1.00 87.19 102 THR A C 1
ATOM 776 O O . THR A 1 102 ? 13.896 -0.513 5.062 1.00 87.19 102 THR A O 1
ATOM 779 N N . PRO A 1 103 ? 15.653 -1.873 5.432 1.00 81.31 103 PRO A N 1
ATOM 780 C CA . PRO A 1 103 ? 15.114 -2.371 6.681 1.00 81.31 103 PRO A CA 1
ATOM 781 C C . PRO A 1 103 ? 15.284 -1.316 7.774 1.00 81.31 103 PRO A C 1
ATOM 783 O O . PRO A 1 103 ? 16.409 -0.898 8.081 1.00 81.31 103 PRO A O 1
ATOM 786 N N . ASP A 1 104 ? 14.197 -0.938 8.448 1.00 79.62 104 ASP A N 1
ATOM 787 C CA . ASP A 1 104 ? 14.317 -0.201 9.699 1.00 79.62 104 ASP A CA 1
ATOM 788 C C . ASP A 1 104 ? 14.737 -1.159 10.821 1.00 79.62 104 ASP A C 1
ATOM 790 O O . ASP A 1 104 ? 13.946 -1.854 11.467 1.00 79.62 104 ASP A O 1
ATOM 794 N N . LEU A 1 105 ? 16.042 -1.162 11.085 1.00 75.00 105 LEU A N 1
ATOM 795 C CA . LEU A 1 105 ? 16.664 -1.966 12.133 1.00 75.00 105 LEU A CA 1
ATOM 796 C C . LEU A 1 105 ? 16.216 -1.569 13.549 1.00 75.00 105 LEU A C 1
ATOM 798 O O . LEU A 1 105 ? 16.495 -2.307 14.499 1.00 75.00 105 LEU A O 1
ATOM 802 N N . GLN A 1 106 ? 15.576 -0.407 13.724 1.00 79.94 106 GLN A N 1
ATOM 803 C CA . GLN A 1 106 ? 15.176 0.084 15.035 1.00 79.94 106 GLN A CA 1
ATOM 804 C C . GLN A 1 106 ? 13.805 -0.446 15.469 1.00 79.94 106 GLN A C 1
ATOM 806 O O . GLN A 1 106 ? 13.650 -0.800 16.644 1.00 79.94 106 GLN A O 1
ATOM 811 N N . TRP A 1 107 ? 12.836 -0.528 14.555 1.00 84.94 107 TRP A N 1
ATOM 812 C CA . TRP A 1 107 ? 11.463 -0.939 14.864 1.00 84.94 107 TRP A CA 1
ATOM 813 C C . TRP A 1 107 ? 11.004 -2.192 14.116 1.00 84.94 107 TRP A C 1
ATOM 815 O O . TRP A 1 107 ? 9.957 -2.741 14.464 1.00 84.94 107 TRP A O 1
ATOM 825 N N . GLY A 1 108 ? 11.798 -2.690 13.162 1.00 87.69 108 GLY A N 1
ATOM 826 C CA . GLY A 1 108 ? 11.458 -3.855 12.345 1.00 87.69 108 GLY A CA 1
ATOM 827 C C . GLY A 1 108 ? 10.338 -3.566 11.348 1.00 87.69 108 GLY A C 1
ATOM 828 O O . GLY A 1 108 ? 9.531 -4.451 11.066 1.00 87.69 108 GLY A O 1
ATOM 829 N N . LEU A 1 109 ? 10.241 -2.316 10.894 1.00 92.38 109 LEU A N 1
ATOM 830 C CA . LEU A 1 109 ? 9.365 -1.905 9.805 1.00 92.38 109 LEU A CA 1
ATOM 831 C C . LEU A 1 109 ? 10.189 -1.903 8.513 1.00 92.38 109 LEU A C 1
ATOM 833 O O . LEU A 1 109 ? 11.340 -1.491 8.514 1.00 92.38 109 LEU A O 1
ATOM 837 N N . GLU A 1 110 ? 9.623 -2.389 7.418 1.00 93.62 110 GLU A N 1
ATOM 838 C CA . GLU A 1 110 ? 10.303 -2.320 6.121 1.00 93.62 110 GLU A CA 1
ATOM 839 C C . GLU A 1 110 ? 9.975 -0.971 5.469 1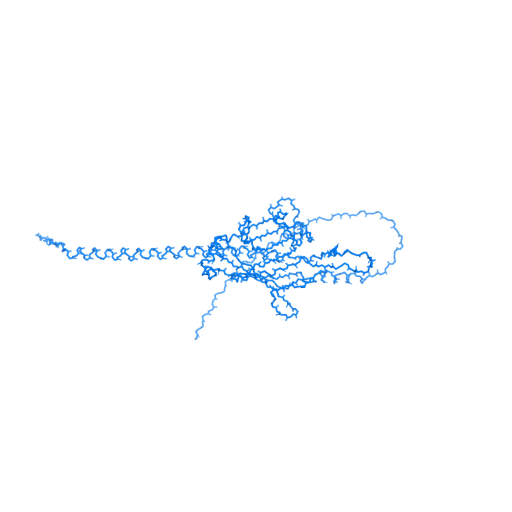.00 93.62 110 GLU A C 1
ATOM 841 O O . GLU A 1 110 ? 8.810 -0.557 5.462 1.00 93.62 110 GLU A O 1
ATOM 846 N N . GLU A 1 111 ? 10.984 -0.269 4.956 1.00 93.88 111 GLU A N 1
ATOM 847 C CA . GLU A 1 111 ? 10.862 1.052 4.322 1.00 93.88 111 GLU A CA 1
ATOM 848 C C . GLU A 1 111 ? 11.359 1.016 2.870 1.00 93.88 111 GLU A C 1
ATOM 850 O O . GLU A 1 111 ? 12.002 1.947 2.382 1.00 93.88 111 GLU A O 1
ATOM 855 N N . ASP A 1 112 ? 11.052 -0.070 2.162 1.00 94.81 112 ASP A N 1
ATOM 856 C CA . ASP A 1 112 ? 11.557 -0.303 0.818 1.00 94.81 112 ASP A CA 1
ATOM 857 C C . ASP A 1 112 ? 11.206 0.816 -0.157 1.00 94.81 112 ASP A C 1
ATOM 859 O O . ASP A 1 112 ? 10.101 1.373 -0.167 1.00 94.81 112 ASP A O 1
ATOM 863 N N . THR A 1 113 ? 12.128 1.046 -1.089 1.00 94.50 113 THR A N 1
ATOM 864 C CA . THR A 1 113 ? 11.897 1.917 -2.235 1.00 94.50 113 THR A CA 1
ATOM 865 C C . THR A 1 113 ? 11.821 1.103 -3.519 1.00 94.50 113 THR A C 1
ATOM 867 O O . THR A 1 113 ? 12.711 0.315 -3.834 1.00 94.50 113 THR A O 1
ATOM 870 N N . LEU A 1 114 ? 10.775 1.328 -4.320 1.00 95.12 114 LEU A N 1
ATOM 871 C CA . LEU A 1 114 ? 10.653 0.743 -5.658 1.00 95.12 114 LEU A CA 1
ATOM 872 C C . LEU A 1 114 ? 10.472 1.832 -6.710 1.00 95.12 114 LEU A C 1
ATOM 874 O O . LEU A 1 114 ? 9.496 2.585 -6.682 1.00 95.12 114 LEU A O 1
ATOM 878 N N . ARG A 1 115 ? 11.388 1.863 -7.680 1.00 92.25 115 ARG A N 1
ATOM 879 C CA . ARG A 1 115 ? 11.421 2.813 -8.794 1.00 92.25 115 ARG A CA 1
ATOM 880 C C . ARG A 1 115 ? 11.333 2.094 -10.134 1.00 92.25 115 ARG A C 1
ATOM 882 O O . ARG A 1 115 ? 12.078 1.150 -10.386 1.00 92.25 115 ARG A O 1
ATOM 889 N N . PHE A 1 116 ? 10.446 2.540 -11.018 1.00 92.31 116 PHE A N 1
ATOM 890 C CA . PHE A 1 116 ? 10.291 1.934 -12.341 1.00 92.31 116 PHE A CA 1
ATOM 891 C C . PHE A 1 116 ? 9.651 2.865 -13.374 1.00 92.31 116 PHE A C 1
ATOM 893 O O . PHE A 1 116 ? 8.966 3.829 -13.035 1.00 92.31 116 PHE A O 1
ATOM 900 N N . THR A 1 117 ? 9.825 2.539 -14.657 1.00 90.56 117 THR A N 1
ATOM 901 C CA . THR A 1 117 ? 9.147 3.243 -15.760 1.00 90.56 117 THR A CA 1
ATOM 902 C C . THR A 1 117 ? 7.787 2.623 -16.064 1.00 90.56 117 THR A C 1
ATOM 904 O O . THR A 1 117 ? 7.670 1.408 -16.228 1.00 90.56 117 THR A O 1
ATOM 907 N N . THR A 1 118 ? 6.759 3.457 -16.212 1.00 90.44 118 THR A N 1
ATOM 908 C CA . THR A 1 118 ? 5.391 3.056 -16.565 1.00 90.44 118 THR A CA 1
ATOM 909 C C . THR A 1 118 ? 4.802 3.954 -17.656 1.00 90.44 118 THR A C 1
ATOM 911 O O . THR A 1 118 ? 5.142 5.129 -17.778 1.00 90.44 118 THR A O 1
ATOM 914 N N . ALA A 1 119 ? 3.896 3.403 -18.470 1.00 83.62 119 ALA A N 1
ATOM 915 C CA . ALA A 1 119 ? 3.133 4.168 -19.466 1.00 83.62 119 ALA A CA 1
ATOM 916 C C . ALA A 1 119 ? 1.906 4.890 -18.884 1.00 83.62 119 ALA A C 1
ATOM 918 O O . ALA A 1 119 ? 1.159 5.539 -19.620 1.00 83.62 119 ALA A O 1
ATOM 919 N N . ARG A 1 120 ? 1.636 4.747 -17.584 1.00 72.81 120 ARG A N 1
ATOM 920 C CA . ARG A 1 120 ? 0.454 5.337 -16.957 1.00 72.81 120 ARG A CA 1
ATOM 921 C C . ARG A 1 120 ? 0.770 6.702 -16.345 1.00 72.81 120 ARG A C 1
ATOM 923 O O . ARG A 1 120 ? 1.065 6.801 -15.161 1.00 72.81 120 ARG A O 1
ATOM 930 N N . GLY A 1 121 ? 0.649 7.757 -17.151 1.00 62.00 121 GLY A N 1
ATOM 931 C CA . GLY A 1 121 ? 0.626 9.143 -16.665 1.00 62.00 121 GLY A CA 1
ATOM 932 C C . GLY A 1 121 ? -0.637 9.471 -15.851 1.00 62.00 121 GLY A C 1
ATOM 933 O O . GLY A 1 121 ? -1.674 8.821 -16.013 1.00 62.00 121 GLY A O 1
ATOM 934 N N . ASP A 1 122 ? -0.574 10.487 -14.982 1.00 59.69 122 ASP A N 1
ATOM 935 C CA . ASP A 1 122 ? -1.746 10.981 -14.243 1.00 59.69 122 ASP A CA 1
ATOM 936 C C . ASP A 1 122 ? -2.783 11.569 -15.226 1.00 59.69 122 ASP A C 1
ATOM 938 O O . ASP A 1 122 ? -2.513 12.592 -15.864 1.00 59.69 122 ASP A O 1
ATOM 942 N N . PRO A 1 123 ? -3.995 10.985 -15.349 1.00 52.19 123 PRO A N 1
ATOM 943 C CA . PRO A 1 123 ? -5.016 11.487 -16.267 1.00 52.19 123 PRO A CA 1
ATOM 944 C C . PRO A 1 123 ? -5.528 12.889 -15.899 1.00 52.19 123 PRO A C 1
ATOM 946 O O . PRO A 1 123 ? -6.207 13.516 -16.714 1.00 52.19 123 PRO A O 1
ATOM 949 N N . ARG A 1 124 ? -5.241 13.388 -14.686 1.00 53.25 124 ARG A N 1
ATOM 950 C CA . ARG A 1 124 ? -5.620 14.733 -14.226 1.00 53.25 124 ARG A CA 1
ATOM 951 C C . ARG A 1 124 ? -4.687 15.825 -14.743 1.00 53.25 124 ARG A C 1
ATOM 953 O O . ARG A 1 124 ? -5.085 16.991 -14.734 1.00 53.25 124 ARG A O 1
ATOM 960 N N . GLN A 1 125 ? -3.502 15.482 -15.253 1.00 54.16 125 GLN A N 1
ATOM 961 C CA . GLN A 1 125 ? -2.629 16.421 -15.963 1.00 54.16 125 GLN A CA 1
ATOM 962 C C . GLN A 1 125 ? -3.175 16.658 -17.382 1.00 54.16 125 GLN A C 1
ATOM 964 O O . GLN A 1 125 ? -2.641 16.198 -18.389 1.00 54.16 125 GLN A O 1
ATOM 969 N N . GLY A 1 126 ? -4.318 17.346 -17.449 1.00 44.31 126 GLY A N 1
ATOM 970 C CA . GLY A 1 126 ? -5.236 17.427 -18.590 1.00 44.31 126 GLY A CA 1
ATOM 971 C C . GLY A 1 126 ? -4.763 18.186 -19.834 1.00 44.31 126 GLY A C 1
ATOM 972 O O . GLY A 1 126 ? -5.579 18.853 -20.460 1.00 44.31 126 GLY A O 1
ATOM 973 N N . ASN A 1 127 ? -3.486 18.108 -20.209 1.00 51.59 127 ASN A N 1
ATOM 974 C CA . ASN A 1 127 ? -2.999 18.622 -21.496 1.00 51.59 127 ASN A CA 1
ATOM 975 C C . ASN A 1 127 ? -1.713 17.957 -22.015 1.00 51.59 127 ASN A C 1
ATOM 977 O O . ASN A 1 127 ? -1.191 18.380 -23.047 1.00 51.59 127 ASN A O 1
ATOM 981 N N . VAL A 1 128 ? -1.201 16.929 -21.334 1.00 52.06 128 VAL A N 1
ATOM 982 C CA . VAL A 1 128 ? -0.009 16.197 -21.775 1.00 52.06 128 VAL A CA 1
ATOM 983 C C . VAL A 1 128 ? -0.457 14.956 -22.560 1.00 52.06 128 VAL A C 1
ATOM 985 O O . VAL A 1 128 ? -1.412 14.291 -22.142 1.00 52.06 128 VAL A O 1
ATOM 988 N N . PRO A 1 129 ? 0.141 14.643 -23.727 1.00 53.50 129 PRO A N 1
ATOM 989 C CA . PRO A 1 129 ? -0.179 13.427 -24.466 1.00 53.50 129 PRO A CA 1
ATOM 990 C C . PRO A 1 129 ? -0.110 12.193 -23.554 1.00 53.50 129 PRO A C 1
ATOM 992 O O . PRO A 1 129 ? 0.921 11.922 -22.951 1.00 53.50 129 PRO A O 1
ATOM 995 N N . GLN A 1 130 ? -1.193 11.411 -23.493 1.00 52.44 130 GLN A N 1
ATOM 996 C CA . GLN A 1 130 ? -1.357 10.213 -22.641 1.00 52.44 130 GLN A CA 1
ATOM 997 C C . GLN A 1 130 ? -0.426 9.028 -23.003 1.00 52.44 130 GLN A C 1
ATOM 999 O O . GLN A 1 130 ? -0.704 7.890 -22.641 1.00 52.44 130 GLN A O 1
ATOM 1004 N N . GLY A 1 131 ? 0.646 9.276 -23.759 1.00 57.47 131 GLY A N 1
ATOM 1005 C CA . GLY A 1 131 ? 1.641 8.288 -24.180 1.00 57.47 131 GLY A CA 1
ATOM 1006 C C . GLY A 1 131 ? 3.050 8.570 -23.658 1.00 57.47 131 GLY A C 1
ATOM 1007 O O . GLY A 1 131 ? 3.996 7.971 -24.164 1.00 57.47 131 GLY A O 1
ATOM 1008 N N . GLU A 1 132 ? 3.210 9.500 -22.715 1.00 72.19 132 GLU A N 1
ATOM 1009 C CA . GLU A 1 132 ? 4.512 9.787 -22.118 1.00 72.19 132 GLU A CA 1
ATOM 1010 C C . GLU A 1 132 ? 4.869 8.702 -21.096 1.00 72.19 132 GLU A C 1
ATOM 1012 O O . GLU A 1 132 ? 4.090 8.385 -20.194 1.00 72.19 132 GLU A O 1
ATOM 1017 N N . LEU A 1 133 ? 6.037 8.087 -21.291 1.00 83.88 133 LEU A N 1
ATOM 1018 C CA . LEU A 1 133 ? 6.639 7.206 -20.301 1.00 83.88 133 LEU A CA 1
ATOM 1019 C C . LEU A 1 133 ? 7.080 8.067 -19.128 1.00 83.88 133 LEU A C 1
ATOM 1021 O O . LEU A 1 133 ? 7.833 9.019 -19.321 1.00 83.88 133 LEU A O 1
ATOM 1025 N N . ILE A 1 134 ? 6.636 7.710 -17.933 1.00 85.44 134 ILE A N 1
ATOM 1026 C CA . ILE A 1 134 ? 7.070 8.363 -16.705 1.00 85.44 134 ILE A CA 1
ATOM 1027 C C . ILE A 1 134 ? 7.832 7.371 -15.847 1.00 85.44 134 ILE A C 1
ATOM 1029 O O . ILE A 1 134 ? 7.564 6.169 -15.872 1.00 85.44 134 ILE A O 1
ATOM 1033 N N . GLU A 1 135 ? 8.769 7.890 -15.073 1.00 87.31 135 GLU A N 1
ATOM 1034 C CA . GLU A 1 135 ? 9.411 7.147 -14.005 1.00 87.31 135 GLU A CA 1
ATOM 1035 C C . GLU A 1 135 ? 8.702 7.472 -12.697 1.00 87.31 135 GLU A C 1
ATOM 1037 O O . GLU A 1 135 ? 8.416 8.633 -12.402 1.00 87.31 135 GLU A O 1
ATOM 1042 N N . VAL A 1 136 ? 8.373 6.444 -11.930 1.00 91.12 136 VAL A N 1
ATOM 1043 C CA . VAL A 1 136 ? 7.697 6.583 -10.642 1.00 91.12 136 VAL A CA 1
ATOM 1044 C C . VAL A 1 136 ? 8.543 5.918 -9.577 1.00 91.12 136 VAL A C 1
ATOM 1046 O O . VAL A 1 136 ? 9.147 4.881 -9.850 1.00 91.12 136 VAL A O 1
ATOM 1049 N N . ALA A 1 137 ? 8.581 6.494 -8.379 1.00 93.19 137 ALA A N 1
ATOM 1050 C CA . ALA A 1 137 ? 9.128 5.820 -7.210 1.00 93.19 137 ALA A CA 1
ATOM 1051 C C . ALA A 1 137 ? 8.133 5.855 -6.052 1.00 93.19 137 ALA A C 1
ATOM 1053 O O . ALA A 1 137 ? 7.467 6.868 -5.828 1.00 93.19 137 ALA A O 1
ATOM 1054 N N . TYR A 1 138 ? 8.043 4.739 -5.338 1.00 95.88 138 TYR A N 1
ATOM 1055 C CA . TYR A 1 138 ? 7.262 4.579 -4.118 1.00 95.88 138 TYR A CA 1
ATOM 1056 C C . TYR A 1 138 ? 8.208 4.321 -2.960 1.00 95.88 138 TYR A C 1
ATOM 1058 O O . TYR A 1 138 ? 9.082 3.470 -3.093 1.00 95.88 138 TYR A O 1
ATOM 1066 N N . PHE A 1 139 ? 8.015 5.046 -1.864 1.00 95.31 139 PHE A N 1
ATOM 1067 C CA . PHE A 1 139 ? 8.793 4.921 -0.634 1.00 95.31 139 PHE A CA 1
ATOM 1068 C C . PHE A 1 139 ? 7.983 5.471 0.544 1.00 95.31 139 PHE A C 1
ATOM 1070 O O . PHE A 1 139 ? 6.998 6.196 0.350 1.00 95.31 139 PHE A O 1
ATOM 1077 N N . VAL A 1 140 ? 8.385 5.121 1.762 1.00 95.06 140 VAL A N 1
ATOM 1078 C CA . VAL A 1 140 ? 7.841 5.699 2.996 1.00 95.06 140 VAL A CA 1
ATOM 1079 C C . VAL A 1 140 ? 8.774 6.829 3.430 1.00 95.06 140 VAL A C 1
ATOM 1081 O O . VAL A 1 140 ? 9.971 6.621 3.576 1.00 95.06 140 VAL A O 1
ATOM 1084 N N . ASP A 1 141 ? 8.241 8.036 3.599 1.00 92.81 141 ASP A N 1
ATOM 1085 C CA . ASP A 1 141 ? 8.982 9.183 4.125 1.00 92.81 141 ASP A CA 1
ATOM 1086 C C . ASP A 1 141 ? 8.675 9.322 5.623 1.00 92.81 141 ASP A C 1
ATOM 1088 O O . ASP A 1 141 ? 7.537 9.595 6.025 1.00 92.81 141 ASP A O 1
ATOM 1092 N N . THR A 1 142 ? 9.684 9.060 6.451 1.00 90.44 142 THR A N 1
ATOM 1093 C CA . THR A 1 142 ? 9.603 9.105 7.918 1.00 90.44 142 THR A CA 1
ATOM 1094 C C . THR A 1 142 ? 10.321 10.319 8.510 1.00 90.44 142 THR A C 1
ATOM 1096 O O . THR A 1 142 ? 10.344 10.485 9.734 1.00 90.44 142 THR A O 1
ATOM 1099 N N . ASP A 1 143 ? 10.894 11.193 7.673 1.00 89.06 143 ASP A N 1
ATOM 1100 C CA . ASP A 1 143 ? 11.636 12.357 8.146 1.00 89.06 143 ASP A CA 1
ATOM 1101 C C . ASP A 1 143 ? 10.666 13.408 8.722 1.00 89.06 143 ASP A C 1
ATOM 1103 O O . ASP A 1 143 ? 9.827 13.960 8.014 1.00 89.06 143 ASP A O 1
ATOM 1107 N N . PRO A 1 144 ? 10.773 13.782 10.010 1.00 86.75 144 PRO A N 1
ATOM 1108 C CA . PRO A 1 144 ? 9.920 14.822 10.577 1.00 86.75 144 PRO A CA 1
ATOM 1109 C C . PRO A 1 144 ? 10.182 16.220 9.989 1.00 86.75 144 PRO A C 1
ATOM 1111 O O . PRO A 1 144 ? 9.447 17.157 10.307 1.00 86.75 144 PRO A O 1
ATOM 1114 N N . GLN A 1 145 ? 11.267 16.411 9.229 1.00 87.88 145 GLN A N 1
ATOM 1115 C CA . GLN A 1 145 ? 11.594 17.672 8.559 1.00 87.88 145 GLN A CA 1
ATOM 1116 C C . GLN A 1 145 ? 10.952 17.802 7.176 1.00 87.88 145 GLN A C 1
ATOM 1118 O O . GLN A 1 145 ? 10.845 18.927 6.675 1.00 87.88 145 GLN A O 1
ATOM 1123 N N . THR A 1 146 ? 10.513 16.700 6.566 1.00 86.12 146 THR A N 1
ATOM 1124 C CA . THR A 1 146 ? 9.779 16.736 5.303 1.00 86.12 146 THR A CA 1
ATOM 1125 C C . THR A 1 146 ? 8.292 16.985 5.588 1.00 86.12 146 THR A C 1
ATOM 1127 O O . THR A 1 146 ? 7.726 16.487 6.570 1.00 86.12 146 THR A O 1
ATOM 1130 N N . PRO A 1 147 ? 7.623 17.832 4.784 1.00 85.38 147 PRO A N 1
ATOM 1131 C CA . PRO A 1 147 ? 6.179 17.999 4.893 1.00 85.38 147 PRO A CA 1
ATOM 1132 C C . PRO A 1 147 ? 5.422 16.785 4.338 1.00 85.38 147 PRO A C 1
ATOM 1134 O O . PRO A 1 147 ? 4.278 16.553 4.723 1.00 85.38 147 PRO A O 1
ATOM 1137 N N . GLU A 1 148 ? 6.035 16.020 3.434 1.00 86.19 148 GLU A N 1
ATOM 1138 C CA . GLU A 1 148 ? 5.486 14.778 2.905 1.00 86.19 148 GLU A CA 1
ATOM 1139 C C . GLU A 1 148 ? 5.856 13.606 3.822 1.00 86.19 148 GLU A C 1
ATOM 1141 O O . GLU A 1 148 ? 6.943 13.071 3.692 1.00 86.19 148 GLU A O 1
ATOM 1146 N N . GLN A 1 149 ? 4.967 13.194 4.732 1.00 91.94 149 GLN A N 1
ATOM 1147 C CA . GLN A 1 149 ? 5.196 12.037 5.613 1.00 91.94 149 GLN A CA 1
ATOM 1148 C C . GLN A 1 149 ? 4.243 10.880 5.295 1.00 91.94 149 GLN A C 1
ATOM 1150 O O . GLN A 1 149 ? 3.088 11.092 4.913 1.00 91.94 149 GLN A O 1
ATOM 1155 N N . GLY A 1 150 ? 4.719 9.649 5.484 1.00 95.38 150 GLY A N 1
ATOM 1156 C CA . GLY A 1 150 ? 4.012 8.412 5.154 1.00 95.38 150 GLY A CA 1
ATOM 1157 C C . GLY A 1 150 ? 4.337 7.907 3.747 1.00 95.38 150 GLY A C 1
ATOM 1158 O O . GLY A 1 150 ? 5.445 8.081 3.255 1.00 95.38 150 GLY A O 1
ATOM 1159 N N . LEU A 1 151 ? 3.385 7.262 3.068 1.00 97.44 151 LEU A N 1
ATOM 1160 C CA . LEU A 1 151 ? 3.619 6.739 1.719 1.00 97.44 151 LEU A CA 1
ATOM 1161 C C . LEU A 1 151 ? 3.621 7.865 0.688 1.00 97.44 151 LEU A C 1
ATOM 1163 O O . LEU A 1 151 ? 2.584 8.489 0.422 1.00 97.44 151 LEU A O 1
ATOM 1167 N N . VAL A 1 152 ? 4.764 8.036 0.035 1.00 95.88 152 VAL A N 1
ATOM 1168 C CA . VAL A 1 152 ? 4.993 9.042 -0.996 1.00 95.88 152 VAL A CA 1
ATOM 1169 C C . VAL A 1 152 ? 5.171 8.369 -2.352 1.00 95.88 152 VAL A C 1
ATOM 1171 O O . VAL A 1 152 ? 5.745 7.288 -2.488 1.00 95.88 152 VAL A O 1
ATOM 1174 N N . ARG A 1 153 ? 4.655 9.034 -3.385 1.00 94.19 153 ARG A N 1
ATOM 1175 C CA . ARG A 1 153 ? 4.906 8.718 -4.786 1.00 94.19 153 ARG A CA 1
ATOM 1176 C C . ARG A 1 153 ? 5.614 9.891 -5.445 1.00 94.19 153 ARG A C 1
ATOM 1178 O O . ARG A 1 153 ? 5.055 10.984 -5.503 1.00 94.19 153 ARG A O 1
ATOM 1185 N N . SER A 1 154 ? 6.806 9.671 -5.982 1.00 90.00 154 SER A N 1
ATOM 1186 C CA . SER A 1 154 ? 7.518 10.669 -6.785 1.00 90.00 154 SER A CA 1
ATOM 1187 C C . SER A 1 154 ? 7.376 10.371 -8.281 1.00 90.00 154 SER A C 1
ATOM 1189 O O . SER A 1 154 ? 7.212 9.215 -8.676 1.00 90.00 154 SER A O 1
ATOM 1191 N N . VAL A 1 155 ? 7.375 11.415 -9.119 1.00 87.44 155 VAL A N 1
ATOM 1192 C CA . VAL A 1 155 ? 7.185 11.291 -10.577 1.00 87.44 155 VAL A CA 1
ATOM 1193 C C . VAL A 1 155 ? 8.250 12.050 -11.357 1.00 87.44 155 VAL A C 1
ATOM 1195 O O . VAL A 1 155 ? 8.266 13.279 -11.357 1.00 87.44 155 VAL A O 1
ATOM 1198 N N . GLY A 1 156 ? 9.079 11.323 -12.101 1.00 81.69 156 GLY A N 1
ATOM 1199 C CA . GLY A 1 156 ? 9.983 11.859 -13.113 1.00 81.69 156 GLY A CA 1
ATOM 1200 C C . GLY A 1 156 ? 9.360 11.813 -14.510 1.00 81.69 156 GLY A C 1
ATOM 1201 O O . GLY A 1 156 ? 8.873 10.775 -14.953 1.00 81.69 156 GLY A O 1
ATOM 1202 N N . THR A 1 157 ? 9.402 12.927 -15.242 1.00 73.62 157 THR A N 1
ATOM 1203 C CA . THR A 1 157 ? 8.938 12.996 -16.644 1.00 73.62 157 THR A CA 1
ATOM 1204 C C . THR A 1 157 ? 9.977 12.497 -17.653 1.00 73.62 157 THR A C 1
ATOM 1206 O O . THR A 1 157 ? 9.682 12.378 -18.837 1.00 73.62 157 THR A O 1
ATOM 1209 N N . LEU A 1 158 ? 11.199 1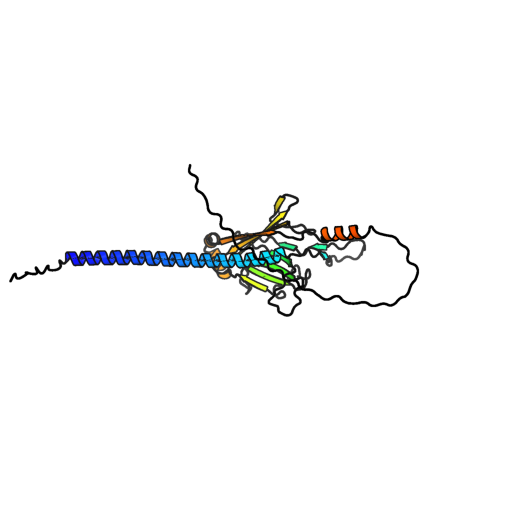2.201 -17.202 1.00 70.06 158 LEU A N 1
ATOM 1210 C CA . LEU A 1 158 ? 12.304 11.746 -18.040 1.00 70.06 158 LEU A CA 1
ATOM 1211 C C . LEU A 1 158 ? 12.868 10.421 -17.498 1.00 70.06 158 LEU A C 1
ATOM 1213 O O . LEU A 1 158 ? 13.675 10.449 -16.568 1.00 70.06 158 LEU A O 1
ATOM 1217 N N . PRO A 1 159 ? 12.468 9.270 -18.073 1.00 62.47 159 PRO A N 1
ATOM 1218 C CA . PRO A 1 159 ? 12.960 7.958 -17.658 1.00 62.47 159 PRO A CA 1
ATOM 1219 C C . PRO A 1 159 ? 14.486 7.841 -17.706 1.00 62.47 159 PRO A C 1
ATOM 1221 O O . PRO A 1 159 ? 15.100 8.160 -18.727 1.00 62.47 159 PRO A O 1
ATOM 1224 N N . GLY A 1 160 ? 15.098 7.354 -16.622 1.00 58.06 160 GLY A N 1
ATOM 1225 C CA . GLY A 1 160 ? 16.548 7.139 -16.554 1.00 58.06 160 GLY A CA 1
ATOM 1226 C C . GLY A 1 160 ? 17.374 8.412 -16.373 1.00 58.06 160 GLY A C 1
ATOM 1227 O O . GLY A 1 160 ? 18.599 8.364 -16.461 1.00 58.06 160 GLY A O 1
ATOM 1228 N N . LEU A 1 161 ? 16.712 9.549 -16.148 1.00 55.84 161 LEU A N 1
ATOM 1229 C CA . LEU A 1 161 ? 17.339 10.820 -15.791 1.00 55.84 161 LEU A CA 1
ATOM 1230 C C . LEU A 1 161 ? 16.982 11.265 -14.369 1.00 55.84 161 LEU A C 1
ATOM 1232 O O . LEU A 1 161 ? 17.349 12.375 -13.987 1.00 55.84 161 LEU A O 1
ATOM 1236 N N . LEU A 1 162 ? 16.306 10.423 -13.576 1.00 53.84 162 LEU A N 1
ATOM 1237 C CA . LEU A 1 162 ? 16.269 10.615 -12.130 1.00 53.84 162 LEU A CA 1
ATOM 1238 C C . LEU A 1 162 ? 17.680 10.353 -11.578 1.00 53.84 162 LEU A C 1
ATOM 1240 O O . LEU A 1 162 ? 18.177 9.235 -11.729 1.00 53.84 162 LEU A O 1
ATOM 1244 N N . PRO A 1 163 ? 18.353 11.354 -10.978 1.00 50.53 163 PRO A N 1
ATOM 1245 C CA . PRO A 1 163 ? 19.665 11.145 -10.374 1.00 50.53 163 PRO A CA 1
ATOM 1246 C C . PRO A 1 163 ? 19.610 9.991 -9.359 1.00 50.53 163 PRO A C 1
ATOM 1248 O O . PRO A 1 163 ? 18.630 9.875 -8.621 1.00 50.53 163 PRO A O 1
ATOM 1251 N N . GLU A 1 164 ? 20.646 9.146 -9.294 1.00 50.97 164 GLU A N 1
ATOM 1252 C CA . GLU A 1 164 ? 20.790 8.162 -8.201 1.00 50.97 164 GLU A CA 1
ATOM 1253 C C . GLU A 1 164 ? 20.724 8.859 -6.833 1.00 50.97 164 GLU A C 1
ATOM 1255 O O . GLU A 1 164 ? 20.066 8.370 -5.925 1.00 50.97 164 GLU A O 1
ATOM 1260 N N . GLU A 1 165 ? 21.268 10.077 -6.744 1.00 43.75 165 GLU A N 1
ATOM 1261 C CA . GLU A 1 165 ? 21.126 10.984 -5.604 1.00 43.75 165 GLU A CA 1
ATOM 1262 C C . GLU A 1 165 ? 20.142 12.113 -5.933 1.00 43.75 165 GLU A C 1
ATOM 1264 O O . GLU A 1 165 ? 20.518 13.254 -6.222 1.00 43.75 165 GLU A O 1
ATOM 1269 N N . THR A 1 166 ? 18.846 11.814 -5.981 1.00 43.50 166 THR A N 1
ATOM 1270 C CA . THR A 1 166 ? 17.862 12.873 -6.218 1.00 43.50 166 THR A CA 1
ATOM 1271 C C . THR A 1 166 ? 17.738 13.731 -4.958 1.00 43.50 166 THR A C 1
ATOM 1273 O O . THR A 1 166 ? 17.138 13.312 -3.971 1.00 43.50 166 THR A O 1
ATOM 1276 N N . GLN A 1 167 ? 18.268 14.959 -4.994 1.00 44.94 167 GLN A N 1
ATOM 1277 C CA . GLN A 1 167 ? 17.926 15.977 -3.999 1.00 44.94 167 GLN A CA 1
ATOM 1278 C C . GLN A 1 167 ? 16.389 16.098 -3.931 1.00 44.94 167 GLN A C 1
ATOM 1280 O O . GLN A 1 167 ? 15.765 16.319 -4.974 1.00 44.94 167 GLN A O 1
ATOM 1285 N N . PRO A 1 168 ? 15.776 15.971 -2.738 1.00 48.91 168 PRO A N 1
ATOM 1286 C CA . PRO A 1 168 ? 14.325 15.930 -2.531 1.00 48.91 168 PRO A CA 1
ATOM 1287 C C . PRO A 1 168 ? 13.504 16.996 -3.269 1.00 48.91 168 PRO A C 1
ATOM 1289 O O . PRO A 1 168 ? 12.347 16.752 -3.603 1.00 48.91 168 PRO A O 1
ATOM 1292 N N . GLU A 1 169 ? 14.100 18.161 -3.542 1.00 51.38 169 GLU A N 1
ATOM 1293 C CA . GLU A 1 169 ? 13.426 19.367 -4.033 1.00 51.38 169 GLU A CA 1
ATOM 1294 C C . GLU A 1 169 ? 13.030 19.364 -5.524 1.00 51.38 169 GLU A C 1
ATOM 1296 O O . GLU A 1 169 ? 12.264 20.236 -5.930 1.00 51.38 169 GLU A O 1
ATOM 1301 N N . GLN A 1 170 ? 13.527 18.448 -6.368 1.00 56.53 170 GLN A N 1
ATOM 1302 C CA . GLN A 1 170 ? 13.371 18.588 -7.833 1.00 56.53 170 GLN A CA 1
ATOM 1303 C C . GLN A 1 170 ? 12.337 17.666 -8.492 1.00 56.53 170 GLN A C 1
ATOM 1305 O O . GLN A 1 170 ? 12.000 17.876 -9.659 1.00 56.53 170 GLN A O 1
ATOM 1310 N N . VAL A 1 171 ? 11.801 16.677 -7.776 1.00 70.94 171 VAL A N 1
ATOM 1311 C CA . VAL A 1 171 ? 10.830 15.724 -8.337 1.00 70.94 171 VAL A CA 1
ATOM 1312 C C . VAL A 1 171 ? 9.466 15.954 -7.695 1.00 70.94 171 VAL A C 1
ATOM 1314 O O . VAL A 1 171 ? 9.380 15.920 -6.470 1.00 70.94 171 VAL A O 1
ATOM 1317 N N . PRO A 1 172 ? 8.391 16.174 -8.478 1.00 81.62 172 PRO A N 1
ATOM 1318 C CA . PRO A 1 172 ? 7.037 16.250 -7.944 1.00 81.62 172 PRO A CA 1
ATOM 1319 C C . PRO A 1 172 ? 6.718 15.044 -7.053 1.00 81.62 172 PRO A C 1
ATOM 1321 O O . PRO A 1 172 ? 6.790 13.898 -7.506 1.00 81.62 172 PRO A O 1
ATOM 1324 N N . ARG A 1 173 ? 6.363 15.320 -5.796 1.00 87.38 173 ARG A N 1
ATOM 1325 C CA . ARG A 1 173 ? 5.951 14.332 -4.794 1.00 87.38 173 ARG A CA 1
ATOM 1326 C C . ARG A 1 173 ? 4.446 14.415 -4.572 1.00 87.38 173 ARG A C 1
ATOM 1328 O O . ARG A 1 173 ? 3.862 15.496 -4.539 1.00 87.38 173 ARG A O 1
ATOM 1335 N N . GLU A 1 174 ? 3.823 13.260 -4.418 1.00 92.25 174 GLU A N 1
ATOM 1336 C CA . GLU A 1 174 ? 2.418 13.110 -4.068 1.00 92.25 174 GLU A CA 1
ATOM 1337 C C . GLU A 1 174 ? 2.322 12.225 -2.826 1.00 92.25 174 GLU A C 1
ATOM 1339 O O . GLU A 1 174 ? 2.704 11.054 -2.864 1.00 92.25 174 GLU A O 1
ATOM 1344 N N . VAL A 1 175 ? 1.788 12.771 -1.734 1.00 95.19 175 VAL A N 1
ATOM 1345 C CA . VAL A 1 175 ? 1.468 11.983 -0.540 1.00 95.19 175 VAL A CA 1
ATOM 1346 C C . VAL A 1 175 ? 0.234 11.141 -0.842 1.00 95.19 175 VAL A C 1
ATOM 1348 O O . VAL A 1 175 ? -0.850 11.669 -1.096 1.00 95.19 175 VAL A O 1
ATOM 1351 N N . LEU A 1 176 ? 0.398 9.820 -0.837 1.00 96.38 176 LEU A N 1
ATOM 1352 C CA . LEU A 1 176 ? -0.700 8.880 -1.049 1.00 96.38 176 LEU A CA 1
ATOM 1353 C C . LEU A 1 176 ? -1.443 8.578 0.247 1.00 96.38 176 LEU A C 1
ATOM 1355 O O . LEU A 1 176 ? -2.651 8.341 0.221 1.00 96.38 176 LEU A O 1
ATOM 1359 N N . SER A 1 177 ? -0.716 8.549 1.364 1.00 97.38 177 SER A N 1
ATOM 1360 C CA . SER A 1 177 ? -1.279 8.324 2.688 1.00 97.38 177 SER A CA 1
ATOM 1361 C C . SER A 1 177 ? -0.300 8.715 3.779 1.00 97.38 177 SER A C 1
ATOM 1363 O O . SER A 1 177 ? 0.810 8.198 3.824 1.00 97.38 177 SER A O 1
ATOM 1365 N N . GLU A 1 178 ? -0.775 9.511 4.729 1.00 96.94 178 GLU A N 1
ATOM 1366 C CA . GLU A 1 178 ? -0.039 9.857 5.945 1.00 96.94 178 GLU A CA 1
ATOM 1367 C C . GLU A 1 178 ? -0.031 8.717 6.971 1.00 96.94 178 GLU A C 1
ATOM 1369 O O . GLU A 1 178 ? 0.635 8.826 7.983 1.00 96.94 178 GLU A O 1
ATOM 1374 N N . ARG A 1 179 ? -0.791 7.630 6.774 1.00 97.38 179 ARG A N 1
ATOM 1375 C CA . ARG A 1 179 ? -0.930 6.538 7.764 1.00 97.38 179 ARG A CA 1
ATOM 1376 C C . ARG A 1 179 ? -0.125 5.283 7.434 1.00 97.38 179 ARG A C 1
ATOM 1378 O O . ARG A 1 179 ? -0.114 4.348 8.230 1.00 97.38 179 ARG A O 1
ATOM 1385 N N . VAL A 1 180 ? 0.480 5.213 6.252 1.00 97.81 180 VAL A N 1
ATOM 1386 C CA . VAL A 1 180 ? 1.342 4.081 5.884 1.00 97.81 180 VAL A CA 1
ATOM 1387 C C . VAL A 1 180 ? 2.706 4.301 6.524 1.00 97.81 180 VAL A C 1
ATOM 1389 O O . VAL A 1 180 ? 3.306 5.348 6.313 1.00 97.81 180 VAL A O 1
ATOM 1392 N N . VAL A 1 181 ? 3.159 3.319 7.298 1.00 96.94 181 VAL A N 1
ATOM 1393 C CA . VAL A 1 181 ? 4.409 3.366 8.079 1.00 96.94 181 VAL A CA 1
ATOM 1394 C C . VAL A 1 181 ? 5.396 2.268 7.688 1.00 96.94 181 VAL A C 1
ATOM 1396 O O . VAL A 1 181 ? 6.499 2.243 8.211 1.00 96.94 181 VAL A O 1
ATOM 1399 N N . ALA A 1 182 ? 4.990 1.348 6.810 1.00 97.19 182 ALA A N 1
ATOM 1400 C CA . ALA A 1 182 ? 5.859 0.318 6.257 1.00 97.19 182 ALA A CA 1
ATOM 1401 C C . ALA A 1 182 ? 5.445 -0.026 4.823 1.00 97.19 182 ALA A C 1
ATOM 1403 O O . ALA A 1 182 ? 4.250 -0.026 4.492 1.00 97.19 182 ALA A O 1
ATOM 1404 N N . LEU A 1 183 ? 6.434 -0.344 3.998 1.00 97.81 183 LEU A N 1
ATOM 1405 C CA . LEU A 1 183 ? 6.319 -0.760 2.611 1.00 97.81 183 LEU A CA 1
ATOM 1406 C C . LEU A 1 183 ? 7.390 -1.824 2.339 1.00 97.81 183 LEU A C 1
ATOM 1408 O O . LEU A 1 183 ? 8.562 -1.584 2.581 1.00 97.81 183 LEU A O 1
ATOM 1412 N N . ASP A 1 184 ? 6.972 -2.979 1.833 1.00 97.56 184 ASP A N 1
ATOM 1413 C CA . ASP A 1 184 ? 7.854 -4.106 1.500 1.00 97.56 184 ASP A CA 1
ATOM 1414 C C . ASP A 1 184 ? 7.527 -4.632 0.101 1.00 97.56 184 ASP A C 1
ATOM 1416 O O . ASP A 1 184 ? 6.347 -4.724 -0.288 1.00 97.56 184 ASP A O 1
ATOM 1420 N N . PHE A 1 185 ? 8.572 -4.993 -0.646 1.00 98.00 185 PHE A N 1
ATOM 1421 C CA . PHE A 1 185 ? 8.456 -5.620 -1.953 1.00 98.00 185 PHE A CA 1
ATOM 1422 C C . PHE A 1 185 ? 9.180 -6.962 -2.010 1.00 98.00 185 PHE A C 1
ATOM 1424 O O . PHE A 1 185 ? 10.368 -7.077 -1.745 1.00 98.00 185 PHE A O 1
ATOM 1431 N N . GLN A 1 186 ? 8.479 -7.979 -2.512 1.00 98.00 186 GLN A N 1
ATOM 1432 C CA . GLN A 1 186 ? 9.092 -9.268 -2.839 1.00 98.00 186 GLN A CA 1
ATOM 1433 C C . GLN A 1 186 ? 8.912 -9.593 -4.314 1.00 98.00 186 GLN A C 1
ATOM 1435 O O . GLN A 1 186 ? 7.895 -9.267 -4.932 1.00 98.00 186 GLN A O 1
ATOM 1440 N N . PHE A 1 187 ? 9.880 -10.299 -4.882 1.00 98.12 187 PHE A N 1
ATOM 1441 C CA . PHE A 1 187 ? 9.987 -10.526 -6.315 1.00 98.12 187 PHE A CA 1
ATOM 1442 C C . PHE A 1 187 ? 10.030 -12.016 -6.623 1.00 98.12 187 PHE A C 1
ATOM 1444 O O . PHE A 1 187 ? 10.862 -12.747 -6.095 1.00 98.12 187 PHE A O 1
ATOM 1451 N N . TYR A 1 188 ? 9.141 -12.486 -7.494 1.00 97.88 188 TYR A N 1
ATOM 1452 C CA . TYR A 1 188 ? 9.128 -13.889 -7.898 1.00 97.88 188 TYR A CA 1
ATOM 1453 C C . TYR A 1 188 ? 10.072 -14.123 -9.079 1.00 97.88 188 TYR A C 1
ATOM 1455 O O . TYR A 1 188 ? 9.836 -13.599 -10.181 1.00 97.88 188 TYR A O 1
ATOM 1463 N N . ASP A 1 189 ? 11.096 -14.952 -8.865 1.00 95.69 189 ASP A N 1
ATOM 1464 C CA . ASP A 1 189 ? 11.964 -15.457 -9.924 1.00 95.69 189 ASP A CA 1
ATOM 1465 C C . ASP A 1 189 ? 11.396 -16.776 -10.481 1.00 95.69 189 ASP A C 1
ATOM 1467 O O . ASP A 1 189 ? 11.383 -17.792 -9.786 1.00 95.69 189 ASP A O 1
ATOM 1471 N N . PRO A 1 190 ? 10.920 -16.815 -11.736 1.00 93.50 190 PRO A N 1
ATOM 1472 C CA . PRO A 1 190 ? 10.404 -18.044 -12.329 1.00 93.50 190 PRO A CA 1
ATOM 1473 C C . PRO A 1 190 ? 11.495 -19.029 -12.759 1.00 93.50 190 PRO A C 1
ATOM 1475 O O . PRO A 1 190 ? 11.156 -20.174 -13.056 1.00 93.50 190 PRO A O 1
ATOM 1478 N N . ASP A 1 191 ? 12.762 -18.609 -12.836 1.00 93.19 191 ASP A N 1
ATOM 1479 C CA . ASP A 1 191 ? 13.864 -19.502 -13.198 1.00 93.19 191 ASP A CA 1
ATOM 1480 C C . ASP A 1 191 ? 14.227 -20.408 -12.009 1.00 93.19 191 ASP A C 1
ATOM 1482 O O . ASP A 1 191 ? 14.477 -21.602 -12.192 1.00 93.19 191 ASP A O 1
ATOM 1486 N N . THR A 1 192 ? 14.201 -19.863 -10.788 1.00 95.38 192 THR A N 1
ATOM 1487 C CA . THR A 1 192 ? 14.420 -20.616 -9.539 1.00 95.38 192 THR A CA 1
ATOM 1488 C C . THR A 1 192 ? 13.116 -21.117 -8.913 1.00 95.38 192 THR A C 1
ATOM 1490 O O . THR A 1 192 ? 13.107 -22.146 -8.241 1.00 95.38 192 THR A O 1
ATOM 1493 N N . GLY A 1 193 ? 12.000 -20.432 -9.172 1.00 96.50 193 GLY A N 1
ATOM 1494 C CA . GLY A 1 193 ? 10.702 -20.693 -8.557 1.00 96.50 193 GLY A CA 1
ATOM 1495 C C . GLY A 1 193 ? 10.558 -20.121 -7.144 1.00 96.50 193 GLY A C 1
ATOM 1496 O O . GLY A 1 193 ? 9.676 -20.572 -6.411 1.00 96.50 193 GLY A O 1
ATOM 1497 N N . GLU A 1 194 ? 11.398 -19.158 -6.759 1.00 97.56 194 GLU A N 1
ATOM 1498 C CA . GLU A 1 194 ? 11.484 -18.610 -5.401 1.00 97.56 194 GLU A CA 1
ATOM 1499 C C . GLU A 1 194 ? 11.040 -17.140 -5.329 1.00 97.56 194 GLU A C 1
ATOM 1501 O O . GLU A 1 194 ? 11.099 -16.396 -6.311 1.00 97.56 194 GLU A O 1
ATOM 1506 N N . TRP A 1 195 ? 10.580 -16.730 -4.145 1.00 97.88 195 TRP A N 1
ATOM 1507 C CA . TRP A 1 195 ? 10.374 -15.323 -3.803 1.00 97.88 195 TRP A CA 1
ATOM 1508 C C . TRP A 1 195 ? 11.665 -14.757 -3.216 1.00 97.88 195 TRP A C 1
ATOM 1510 O O . TRP A 1 195 ? 12.243 -15.351 -2.308 1.00 97.88 195 TRP A O 1
ATOM 1520 N N . LEU A 1 196 ? 12.098 -13.618 -3.742 1.00 97.06 196 LEU A N 1
ATOM 1521 C CA . LEU A 1 196 ? 13.313 -12.913 -3.357 1.00 97.06 196 LEU A CA 1
ATOM 1522 C C . LEU A 1 196 ? 12.936 -11.587 -2.691 1.00 97.06 196 LEU A C 1
ATOM 1524 O O . LEU A 1 196 ? 12.017 -10.918 -3.161 1.00 97.06 196 LEU A O 1
ATOM 1528 N N . GLY A 1 197 ? 13.652 -11.203 -1.633 1.00 94.50 197 GLY A N 1
ATOM 1529 C CA . GLY A 1 197 ? 13.513 -9.876 -1.014 1.00 94.50 197 GLY A CA 1
ATOM 1530 C C . GLY A 1 197 ? 14.164 -8.762 -1.836 1.00 94.50 197 GLY A C 1
ATOM 1531 O O . GLY A 1 197 ? 13.771 -7.618 -1.735 1.00 94.50 197 GLY A O 1
ATOM 1532 N N . THR A 1 198 ? 15.104 -9.098 -2.721 1.00 93.94 198 THR A N 1
ATOM 1533 C CA . THR A 1 198 ? 15.809 -8.124 -3.566 1.00 93.94 198 THR A CA 1
ATOM 1534 C C . THR A 1 198 ? 15.813 -8.594 -5.016 1.00 93.94 198 THR A C 1
ATOM 1536 O O . THR A 1 198 ? 15.894 -9.796 -5.290 1.00 93.94 198 THR A O 1
ATOM 1539 N N . TRP A 1 199 ? 15.752 -7.656 -5.966 1.00 93.50 199 TRP A N 1
ATOM 1540 C CA . TRP A 1 199 ? 15.845 -7.950 -7.398 1.00 93.50 199 TRP A CA 1
ATOM 1541 C C . TRP A 1 199 ? 17.075 -7.303 -8.044 1.00 93.50 199 TRP A C 1
ATOM 1543 O O . TRP A 1 199 ? 17.041 -6.153 -8.470 1.00 93.50 199 TRP A O 1
ATOM 1553 N N . GLU A 1 200 ? 18.160 -8.066 -8.173 1.00 87.69 200 GLU A N 1
ATOM 1554 C CA . GLU A 1 200 ? 19.441 -7.569 -8.711 1.00 87.69 200 GLU A CA 1
ATOM 1555 C C . GLU A 1 200 ? 19.578 -7.707 -10.241 1.00 87.69 200 GLU A C 1
ATOM 1557 O O . GLU A 1 200 ? 20.557 -7.255 -10.839 1.00 87.69 200 GLU A O 1
ATOM 1562 N N . ARG A 1 201 ? 18.623 -8.366 -10.911 1.00 86.44 201 ARG A N 1
ATOM 1563 C CA . ARG A 1 201 ? 18.721 -8.643 -12.352 1.00 86.44 201 ARG A CA 1
ATOM 1564 C C . ARG A 1 201 ? 18.413 -7.388 -13.162 1.00 86.44 201 ARG A C 1
ATOM 1566 O O . ARG A 1 201 ? 17.295 -6.882 -13.143 1.00 86.44 201 ARG A O 1
ATOM 1573 N N . THR A 1 202 ? 19.394 -6.933 -13.936 1.00 84.94 202 THR A N 1
ATOM 1574 C CA . THR A 1 202 ? 19.303 -5.702 -14.738 1.00 84.94 202 THR A CA 1
ATOM 1575 C C . THR A 1 202 ? 18.860 -5.929 -16.180 1.00 84.94 202 THR A C 1
ATOM 1577 O O . THR A 1 202 ? 18.634 -4.962 -16.902 1.00 84.94 202 THR A O 1
ATOM 1580 N N . ASP A 1 203 ? 18.743 -7.187 -16.609 1.00 83.62 203 ASP A N 1
ATOM 1581 C CA . ASP A 1 203 ? 18.408 -7.605 -17.972 1.00 83.62 203 ASP A CA 1
ATOM 1582 C C . ASP A 1 203 ? 16.938 -8.022 -18.136 1.00 83.62 203 ASP A C 1
ATOM 1584 O O . ASP A 1 203 ? 16.429 -8.101 -19.260 1.00 83.62 203 ASP A O 1
ATOM 1588 N N . MET A 1 204 ? 16.239 -8.273 -17.025 1.00 90.44 204 MET A N 1
ATOM 1589 C CA . MET A 1 204 ? 14.830 -8.638 -17.034 1.00 90.44 204 MET A CA 1
ATOM 1590 C C . MET A 1 204 ? 14.072 -8.222 -15.770 1.00 90.44 204 MET A C 1
ATOM 1592 O O . MET A 1 204 ? 14.636 -8.113 -14.686 1.00 90.44 204 MET A O 1
ATOM 1596 N N . LEU A 1 205 ? 12.756 -8.077 -15.913 1.00 93.88 205 LEU A N 1
ATOM 1597 C CA . LEU A 1 205 ? 11.829 -7.838 -14.812 1.00 93.88 205 LEU A CA 1
ATOM 1598 C C . LEU A 1 205 ? 11.404 -9.150 -14.124 1.00 93.88 205 LEU A C 1
ATOM 1600 O O . LEU A 1 205 ? 11.341 -10.214 -14.775 1.00 93.88 205 LEU A O 1
ATOM 1604 N N . PRO A 1 206 ? 11.038 -9.081 -12.832 1.00 96.25 206 PRO A N 1
ATOM 1605 C CA . PRO A 1 206 ? 10.457 -10.216 -12.128 1.00 96.25 206 PRO A CA 1
ATOM 1606 C C . PRO A 1 206 ? 9.137 -10.643 -12.775 1.00 96.25 206 PRO A C 1
ATOM 1608 O O . PRO A 1 206 ? 8.500 -9.886 -13.507 1.00 96.25 206 PRO A O 1
ATOM 1611 N N . ALA A 1 207 ? 8.722 -11.893 -12.566 1.00 95.31 207 ALA A N 1
ATOM 1612 C CA . ALA A 1 207 ? 7.444 -12.347 -13.119 1.00 95.31 207 ALA A CA 1
ATOM 1613 C C . ALA A 1 207 ? 6.257 -11.826 -12.299 1.00 95.31 207 ALA A C 1
ATOM 1615 O O . ALA A 1 207 ? 5.233 -11.440 -12.868 1.00 95.31 207 ALA A O 1
ATOM 1616 N N . LEU A 1 208 ? 6.411 -11.803 -10.974 1.00 97.75 208 LEU A N 1
ATOM 1617 C CA . LEU A 1 208 ? 5.432 -11.278 -10.029 1.00 97.75 208 LEU A CA 1
ATOM 1618 C C . LEU A 1 208 ? 6.128 -10.349 -9.033 1.00 97.75 208 LEU A C 1
ATOM 1620 O O . LEU A 1 208 ? 7.285 -10.579 -8.683 1.00 97.75 208 LEU A O 1
ATOM 1624 N N . VAL A 1 209 ? 5.394 -9.352 -8.551 1.00 98.38 209 VAL A N 1
ATOM 1625 C CA . VAL A 1 209 ? 5.787 -8.489 -7.433 1.00 98.38 209 VAL A CA 1
ATOM 1626 C C . VAL A 1 209 ? 4.724 -8.617 -6.347 1.00 98.38 209 VAL A C 1
ATOM 1628 O O . VAL A 1 209 ? 3.537 -8.441 -6.627 1.00 98.38 209 VAL A O 1
ATOM 1631 N N . SER A 1 210 ? 5.128 -8.955 -5.129 1.00 98.50 210 SER A N 1
ATOM 1632 C CA . SER A 1 210 ? 4.292 -8.852 -3.937 1.00 98.50 210 SER A CA 1
ATOM 1633 C C . SER A 1 210 ? 4.528 -7.484 -3.320 1.00 98.50 210 SER A C 1
ATOM 1635 O O . SER A 1 210 ? 5.676 -7.097 -3.145 1.00 98.50 210 SER A O 1
ATOM 1637 N N . VAL A 1 211 ? 3.455 -6.760 -3.026 1.00 98.50 211 VAL A N 1
ATOM 1638 C CA . VAL A 1 211 ? 3.503 -5.450 -2.372 1.00 98.50 211 VAL A CA 1
ATOM 1639 C C . VAL A 1 211 ? 2.809 -5.584 -1.031 1.00 98.50 211 VAL A C 1
ATOM 1641 O O . VAL A 1 211 ? 1.629 -5.950 -1.002 1.00 98.50 211 VAL A O 1
ATOM 1644 N N . THR A 1 212 ? 3.516 -5.271 0.048 1.00 98.56 212 THR A N 1
ATOM 1645 C CA . THR A 1 212 ? 2.999 -5.307 1.417 1.00 98.56 212 THR A CA 1
ATOM 1646 C C . THR A 1 212 ? 3.020 -3.902 2.015 1.00 98.56 212 THR A C 1
ATOM 1648 O O . THR A 1 212 ? 4.016 -3.197 1.919 1.00 98.56 212 THR A O 1
ATOM 1651 N N . LEU A 1 213 ? 1.907 -3.482 2.620 1.00 98.31 213 LEU A N 1
ATOM 1652 C CA . LEU A 1 213 ? 1.765 -2.204 3.321 1.00 98.31 213 LEU A CA 1
ATOM 1653 C C . LEU A 1 213 ? 1.492 -2.444 4.802 1.00 98.31 213 LEU A C 1
ATOM 1655 O O . LEU A 1 213 ? 0.612 -3.243 5.130 1.00 98.31 213 LEU A O 1
ATOM 1659 N N . GLY A 1 214 ? 2.159 -1.686 5.668 1.00 98.06 214 GLY A N 1
ATOM 1660 C CA . GLY A 1 214 ? 1.791 -1.533 7.074 1.00 98.06 214 GLY A CA 1
ATOM 1661 C C . GLY A 1 214 ? 1.078 -0.201 7.302 1.00 98.06 214 GLY A C 1
ATOM 1662 O O . GLY A 1 214 ? 1.644 0.862 7.039 1.00 98.06 214 GLY A O 1
ATOM 1663 N N . ILE A 1 215 ? -0.167 -0.237 7.782 1.00 98.25 215 ILE A N 1
ATOM 1664 C CA . ILE A 1 215 ? -0.973 0.960 8.063 1.00 98.25 215 ILE A CA 1
ATOM 1665 C C . ILE A 1 215 ? -1.173 1.124 9.568 1.00 98.25 215 ILE A C 1
ATOM 1667 O O . ILE A 1 215 ? -1.706 0.242 10.240 1.00 98.25 215 ILE A O 1
ATOM 1671 N N . ALA A 1 216 ? -0.782 2.283 10.091 1.00 97.06 216 ALA A N 1
ATOM 1672 C CA . ALA A 1 216 ? -0.933 2.642 11.492 1.00 97.06 216 ALA A CA 1
ATOM 1673 C C . ALA A 1 216 ? -2.345 3.188 11.816 1.00 97.06 216 ALA A C 1
ATOM 1675 O O . ALA A 1 216 ? -3.034 3.749 10.950 1.00 97.06 216 ALA A O 1
ATOM 1676 N N . PRO A 1 217 ? -2.794 3.084 13.083 1.00 94.38 217 PRO A N 1
ATOM 1677 C CA . PRO A 1 217 ? -4.063 3.671 13.536 1.00 94.38 217 PRO A CA 1
ATOM 1678 C C . PRO A 1 217 ? -4.034 5.209 13.579 1.00 94.38 217 PRO A C 1
ATOM 1680 O O . PRO A 1 217 ? -5.075 5.856 13.574 1.00 94.38 217 PRO A O 1
ATOM 1683 N N . VAL A 1 218 ? -2.842 5.805 13.602 1.00 95.38 218 VAL A N 1
ATOM 1684 C CA . VAL A 1 218 ? -2.616 7.257 13.632 1.00 95.38 218 VAL A CA 1
ATOM 1685 C C . VAL A 1 218 ? -1.684 7.661 12.484 1.00 95.38 218 VAL A C 1
ATOM 1687 O O . VAL A 1 218 ? -1.027 6.781 11.921 1.00 95.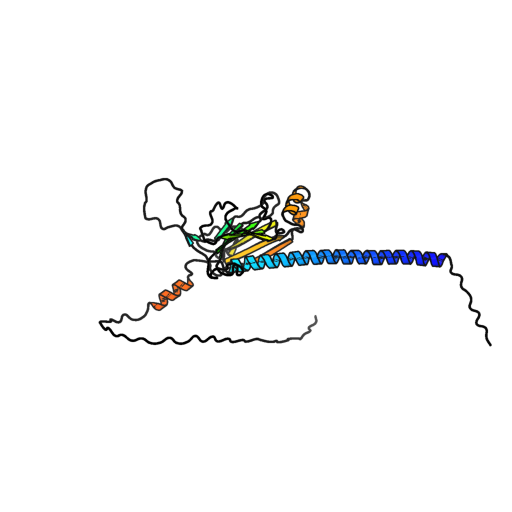38 218 VAL A O 1
ATOM 1690 N N . PRO A 1 219 ? -1.628 8.951 12.109 1.00 96.12 219 PRO A N 1
ATOM 1691 C CA . PRO A 1 219 ? -0.667 9.442 11.125 1.00 96.12 219 PRO A CA 1
ATOM 1692 C C . PRO A 1 219 ? 0.791 9.120 11.492 1.00 96.12 219 PRO A C 1
ATOM 1694 O O . PRO A 1 219 ? 1.125 8.914 12.659 1.00 96.12 219 PRO A O 1
ATOM 1697 N N . CYS A 1 220 ? 1.639 9.053 10.472 1.00 94.75 220 CYS A N 1
ATOM 1698 C CA . CYS A 1 220 ? 3.035 8.633 10.495 1.00 94.75 220 CYS A CA 1
ATOM 1699 C C . CYS A 1 220 ? 3.860 9.467 11.484 1.00 94.75 220 CYS A C 1
ATOM 1701 O O . CYS A 1 220 ? 4.546 8.904 12.338 1.00 94.75 220 CYS A O 1
ATOM 1703 N N . ASP A 1 221 ? 3.706 10.792 11.454 1.00 94.62 221 ASP A N 1
ATOM 1704 C CA . ASP A 1 221 ? 4.373 11.727 12.366 1.00 94.62 221 ASP A CA 1
ATOM 1705 C C . ASP A 1 221 ? 4.066 11.400 13.840 1.00 94.62 221 ASP A C 1
ATOM 1707 O O . ASP A 1 221 ? 4.960 11.263 14.680 1.00 94.62 221 ASP A O 1
ATOM 1711 N N . GLU A 1 222 ? 2.785 11.204 14.153 1.00 95.56 222 GLU A N 1
ATOM 1712 C CA . GLU A 1 222 ? 2.297 10.865 15.483 1.00 95.56 222 GLU A CA 1
ATOM 1713 C C . GLU A 1 222 ? 2.722 9.450 15.894 1.00 95.56 222 GLU A C 1
ATOM 1715 O O . GLU A 1 222 ? 3.072 9.224 17.059 1.00 95.56 222 GLU A O 1
ATOM 1720 N N . PHE A 1 223 ? 2.705 8.503 14.955 1.00 95.81 223 PHE A N 1
ATOM 1721 C CA . PHE A 1 223 ? 3.109 7.120 15.169 1.00 95.81 223 PHE A CA 1
ATOM 1722 C C . PHE A 1 223 ? 4.578 7.048 15.592 1.00 95.81 223 PHE A C 1
ATOM 1724 O O . PHE A 1 223 ? 4.868 6.583 16.700 1.00 95.81 223 PHE A O 1
ATOM 1731 N N . PHE A 1 224 ? 5.492 7.592 14.783 1.00 93.44 224 PHE A N 1
ATOM 1732 C CA . PHE A 1 224 ? 6.928 7.580 15.069 1.00 93.44 224 PHE A CA 1
ATOM 1733 C C . PHE A 1 224 ? 7.294 8.455 16.275 1.00 93.44 224 PHE A C 1
ATOM 1735 O O . PHE A 1 224 ? 8.173 8.088 17.056 1.00 93.44 224 PHE A O 1
ATOM 1742 N N . ALA A 1 225 ? 6.568 9.549 16.536 1.00 93.81 225 ALA A N 1
ATOM 1743 C CA . ALA A 1 225 ? 6.762 10.341 17.754 1.00 93.81 225 ALA A CA 1
ATOM 1744 C C . ALA A 1 225 ? 6.407 9.571 19.043 1.00 93.81 225 ALA A C 1
ATOM 1746 O O . ALA A 1 225 ? 6.960 9.849 20.117 1.00 93.81 225 ALA A O 1
ATOM 1747 N N . ARG A 1 226 ? 5.471 8.615 18.970 1.00 95.31 226 ARG A N 1
ATOM 1748 C CA . ARG A 1 226 ? 5.022 7.810 20.119 1.00 95.31 226 ARG A CA 1
ATOM 1749 C C . ARG A 1 226 ? 5.755 6.484 20.262 1.00 95.31 226 ARG A C 1
ATOM 1751 O O . ARG A 1 226 ? 5.883 6.013 21.394 1.00 95.31 226 ARG A O 1
ATOM 1758 N N . LEU A 1 227 ? 6.266 5.924 19.171 1.00 93.25 227 LEU A N 1
ATOM 1759 C CA . LEU A 1 227 ? 6.944 4.627 19.121 1.00 93.25 227 LEU A CA 1
ATOM 1760 C C . LEU A 1 227 ? 8.051 4.458 20.192 1.00 93.25 227 LEU A C 1
ATOM 1762 O O . LEU A 1 227 ? 8.013 3.459 20.914 1.00 93.25 227 LEU A O 1
ATOM 1766 N N . PRO A 1 228 ? 8.933 5.459 20.452 1.00 94.06 228 PRO A N 1
ATOM 1767 C CA . PRO A 1 228 ? 9.903 5.453 21.563 1.00 94.06 228 PRO A CA 1
ATOM 1768 C C . PRO A 1 228 ? 9.333 5.177 22.951 1.00 94.06 228 PRO A C 1
ATOM 1770 O O . PRO A 1 228 ? 10.055 4.724 23.838 1.00 94.06 228 PRO A O 1
ATOM 1773 N N . ARG A 1 229 ? 8.058 5.498 23.170 1.00 94.94 229 ARG A N 1
ATOM 1774 C CA . ARG A 1 229 ? 7.387 5.388 24.470 1.00 94.94 229 ARG A CA 1
ATOM 1775 C C . ARG A 1 229 ? 6.430 4.204 24.534 1.00 94.94 229 ARG A C 1
ATOM 1777 O O . ARG A 1 229 ? 6.136 3.749 25.636 1.00 94.94 229 ARG A O 1
ATOM 1784 N N . ASP A 1 230 ? 5.938 3.741 23.390 1.00 95.56 230 ASP A N 1
ATOM 1785 C CA . ASP A 1 230 ? 4.906 2.714 23.292 1.00 95.56 230 ASP A CA 1
ATOM 1786 C C . ASP A 1 230 ? 5.147 1.789 22.089 1.00 95.56 230 ASP A C 1
ATOM 1788 O O . ASP A 1 230 ? 4.567 1.959 21.018 1.00 95.56 230 ASP A O 1
ATOM 1792 N N . GLN A 1 231 ? 5.980 0.765 22.284 1.00 92.56 231 GLN A N 1
ATOM 1793 C CA . GLN A 1 231 ? 6.257 -0.259 21.267 1.00 92.56 231 GLN A CA 1
ATOM 1794 C C . GLN A 1 231 ? 5.025 -1.085 20.871 1.00 92.56 231 GLN A C 1
ATOM 1796 O O . GLN A 1 231 ? 4.998 -1.642 19.777 1.00 92.56 231 GLN A O 1
ATOM 1801 N N . SER A 1 232 ? 3.970 -1.119 21.698 1.00 94.12 232 SER A N 1
ATOM 1802 C CA . SER A 1 232 ? 2.722 -1.819 21.351 1.00 94.12 232 SER A CA 1
ATOM 1803 C C . SER A 1 232 ? 1.989 -1.180 20.164 1.00 94.12 232 SER A C 1
ATOM 1805 O O . SER A 1 232 ? 1.038 -1.742 19.628 1.00 94.12 232 SER A O 1
ATOM 1807 N N . LEU A 1 233 ? 2.412 0.013 19.729 1.00 93.81 233 LEU A N 1
ATOM 1808 C CA . LEU A 1 233 ? 1.952 0.613 18.479 1.00 93.81 233 LEU A CA 1
ATOM 1809 C C . LEU A 1 233 ? 2.292 -0.243 17.254 1.00 93.81 233 LEU A C 1
ATOM 1811 O O . LEU A 1 233 ? 1.455 -0.318 16.361 1.00 93.81 233 LEU A O 1
ATOM 1815 N N . VAL A 1 234 ? 3.437 -0.936 17.236 1.00 94.25 234 VAL A N 1
ATOM 1816 C CA . VAL A 1 234 ? 3.809 -1.830 16.123 1.00 94.25 234 VAL A CA 1
ATOM 1817 C C . VAL A 1 234 ? 2.815 -2.989 16.000 1.00 94.25 234 VAL A C 1
ATOM 1819 O O . VAL A 1 234 ? 2.388 -3.331 14.904 1.00 94.25 234 VAL A O 1
ATOM 1822 N N . GLU A 1 235 ? 2.347 -3.536 17.127 1.00 94.50 235 GLU A N 1
ATOM 1823 C CA . GLU A 1 235 ? 1.339 -4.611 17.153 1.00 94.50 235 GLU A CA 1
ATOM 1824 C C . GLU A 1 235 ? -0.042 -4.163 16.646 1.00 94.50 235 GLU A C 1
ATOM 1826 O O . GLU A 1 235 ? -0.894 -4.995 16.338 1.00 94.50 235 GLU A O 1
ATOM 1831 N N . ARG A 1 236 ? -0.277 -2.847 16.577 1.00 94.69 236 ARG A N 1
ATOM 1832 C CA . ARG A 1 236 ? -1.510 -2.247 16.053 1.00 94.69 236 ARG A CA 1
ATOM 1833 C C . ARG A 1 236 ? -1.420 -1.880 14.573 1.00 94.69 236 ARG A C 1
ATOM 1835 O O . ARG A 1 236 ? -2.408 -1.391 14.034 1.00 94.69 236 ARG A O 1
ATOM 1842 N N . VAL A 1 237 ? -0.269 -2.084 13.932 1.00 96.69 237 VAL A N 1
ATOM 1843 C CA . VAL A 1 237 ? -0.131 -1.902 12.485 1.00 96.69 237 VAL A CA 1
ATOM 1844 C C . VAL A 1 237 ? -0.919 -3.002 11.777 1.00 96.69 237 VAL A C 1
ATOM 1846 O O . VAL A 1 237 ? -0.716 -4.193 12.018 1.00 96.69 237 VAL A O 1
ATOM 1849 N N . GLU A 1 238 ? -1.835 -2.598 10.901 1.00 97.50 238 GLU A N 1
ATOM 1850 C CA . GLU A 1 238 ? -2.585 -3.514 10.047 1.00 97.50 238 GLU A CA 1
ATOM 1851 C C . GLU A 1 238 ? -1.824 -3.744 8.738 1.00 97.50 238 GLU A C 1
ATOM 1853 O O . GLU A 1 238 ? -1.429 -2.791 8.062 1.00 97.50 238 GLU A O 1
ATOM 1858 N N . TRP A 1 239 ? -1.637 -5.014 8.374 1.00 97.81 239 TRP A N 1
ATOM 1859 C CA . TRP A 1 239 ? -0.842 -5.420 7.217 1.00 97.81 239 TRP A CA 1
ATOM 1860 C C . TRP A 1 239 ? -1.721 -5.848 6.046 1.00 97.81 239 TRP A C 1
ATOM 1862 O O . TRP A 1 239 ? -2.630 -6.669 6.199 1.00 97.81 239 TRP A O 1
ATOM 1872 N N . PHE A 1 240 ? -1.417 -5.329 4.859 1.00 98.50 240 PHE A N 1
ATOM 1873 C CA . PHE A 1 240 ? -2.151 -5.615 3.630 1.00 98.50 240 PHE A CA 1
ATOM 1874 C C . PHE A 1 240 ? -1.195 -5.989 2.510 1.00 98.50 240 PHE A C 1
ATOM 1876 O O . PHE A 1 240 ? -0.246 -5.260 2.246 1.00 98.50 240 PHE A O 1
ATOM 1883 N N . THR A 1 241 ? -1.494 -7.074 1.799 1.00 98.56 241 THR A N 1
ATOM 1884 C CA . THR A 1 241 ? -0.636 -7.576 0.721 1.00 98.56 241 THR A CA 1
ATOM 1885 C C . THR A 1 241 ? -1.433 -7.791 -0.560 1.00 98.56 241 THR A C 1
ATOM 1887 O O . THR A 1 241 ? -2.576 -8.255 -0.533 1.00 98.56 241 THR A O 1
ATOM 1890 N N . THR A 1 242 ? -0.818 -7.484 -1.700 1.00 98.38 242 THR A N 1
ATOM 1891 C CA . THR A 1 242 ? -1.316 -7.850 -3.032 1.00 98.38 242 THR A CA 1
ATOM 1892 C C . THR A 1 242 ? -0.182 -8.389 -3.894 1.00 98.38 242 THR A C 1
ATOM 1894 O O . THR A 1 242 ? 0.976 -8.033 -3.700 1.00 98.38 242 THR A O 1
ATOM 1897 N N . THR A 1 243 ? -0.511 -9.217 -4.882 1.00 98.38 243 THR A N 1
ATOM 1898 C CA . THR A 1 243 ? 0.460 -9.749 -5.844 1.00 98.38 243 THR A CA 1
ATOM 1899 C C . THR A 1 243 ? 0.107 -9.300 -7.253 1.00 98.38 243 THR A C 1
ATOM 1901 O O . THR A 1 243 ? -1.026 -9.461 -7.709 1.00 98.38 243 THR A O 1
ATOM 1904 N N . VAL A 1 244 ? 1.098 -8.768 -7.961 1.00 97.69 244 VAL A N 1
ATOM 1905 C CA . VAL A 1 244 ? 0.951 -8.163 -9.284 1.00 97.69 244 VAL A CA 1
ATOM 1906 C C . VAL A 1 244 ? 1.794 -8.933 -10.287 1.00 97.69 244 VAL A C 1
ATOM 1908 O O . VAL A 1 244 ? 2.984 -9.136 -10.077 1.00 97.69 244 VAL A O 1
ATOM 1911 N N . ALA A 1 245 ? 1.188 -9.348 -11.398 1.00 96.19 245 ALA A N 1
ATOM 1912 C CA . ALA A 1 245 ? 1.914 -9.983 -12.493 1.00 96.19 245 ALA A CA 1
ATOM 1913 C C . ALA A 1 245 ? 2.450 -8.940 -13.480 1.00 96.19 245 ALA A C 1
ATOM 1915 O O . ALA A 1 245 ? 1.679 -8.125 -13.999 1.00 96.19 245 ALA A O 1
ATOM 1916 N N . LEU A 1 246 ? 3.747 -9.007 -13.791 1.00 93.00 246 LEU A N 1
ATOM 1917 C CA . LEU A 1 246 ? 4.378 -8.136 -14.782 1.00 93.00 246 LEU A CA 1
ATOM 1918 C C . LEU A 1 246 ? 4.282 -8.778 -16.171 1.00 93.00 246 LEU A C 1
ATOM 1920 O O . LEU A 1 246 ? 4.682 -9.923 -16.383 1.00 93.00 246 LEU A O 1
ATOM 1924 N N . ARG A 1 247 ? 3.709 -8.052 -17.139 1.00 83.50 247 ARG A N 1
ATOM 1925 C CA . ARG A 1 247 ? 3.385 -8.614 -18.465 1.00 83.50 247 ARG A CA 1
ATOM 1926 C C . ARG A 1 247 ? 4.581 -8.694 -19.408 1.00 83.50 247 ARG A C 1
ATOM 1928 O O . ARG A 1 247 ? 4.669 -9.637 -20.189 1.00 83.50 247 ARG A O 1
ATOM 1935 N N . VAL A 1 248 ? 5.464 -7.700 -19.367 1.00 78.50 248 VAL A N 1
ATOM 1936 C CA . VAL A 1 248 ? 6.637 -7.605 -20.243 1.00 78.50 248 VAL A CA 1
ATOM 1937 C C . VAL A 1 248 ? 7.869 -7.792 -19.379 1.00 78.50 248 VAL A C 1
ATOM 1939 O O . VAL A 1 248 ? 8.080 -7.017 -18.456 1.00 78.50 248 VAL A O 1
ATOM 1942 N N . ARG A 1 249 ? 8.664 -8.828 -19.655 1.00 73.62 249 ARG A N 1
ATOM 1943 C CA . ARG A 1 249 ? 9.805 -9.187 -18.800 1.00 73.62 249 ARG A CA 1
ATOM 1944 C C . ARG A 1 249 ? 11.158 -8.785 -19.361 1.00 73.62 249 ARG A C 1
ATOM 1946 O O . ARG A 1 249 ? 12.075 -8.573 -18.588 1.00 73.62 249 ARG A O 1
ATOM 1953 N N . SER A 1 250 ? 11.299 -8.677 -20.675 1.00 73.75 250 SER A N 1
ATOM 1954 C CA . SER A 1 250 ? 12.573 -8.350 -21.312 1.00 73.75 250 SER A CA 1
ATOM 1955 C C . SER A 1 250 ? 12.371 -7.423 -22.500 1.00 73.75 250 SER A C 1
ATOM 1957 O O . SER A 1 250 ? 11.291 -7.369 -23.096 1.00 73.75 250 SER A O 1
ATOM 1959 N N . TYR A 1 251 ? 13.430 -6.692 -22.841 1.00 65.50 251 TYR A N 1
ATOM 1960 C CA . TYR A 1 251 ? 13.486 -5.853 -24.028 1.00 65.50 251 TYR A CA 1
ATOM 1961 C C . TYR A 1 251 ? 14.684 -6.252 -24.911 1.00 65.50 251 TYR A C 1
ATOM 1963 O O . TYR A 1 251 ? 15.784 -6.408 -24.386 1.00 65.50 251 TYR A O 1
ATOM 1971 N N . PRO A 1 252 ? 14.516 -6.399 -26.241 1.00 63.00 252 PRO A N 1
ATOM 1972 C CA . PRO A 1 252 ? 13.259 -6.297 -26.980 1.00 63.00 252 PRO A CA 1
ATOM 1973 C C . PRO A 1 252 ? 12.343 -7.487 -26.681 1.00 63.00 252 PRO A C 1
ATOM 1975 O O . PRO A 1 252 ? 12.825 -8.610 -26.548 1.00 63.00 252 PRO A O 1
ATOM 1978 N N . ASP A 1 253 ? 11.031 -7.251 -26.659 1.00 64.06 253 ASP A N 1
ATOM 1979 C CA . ASP A 1 253 ? 10.039 -8.313 -26.473 1.00 64.06 253 ASP A CA 1
ATOM 1980 C C . ASP A 1 253 ? 10.257 -9.436 -27.520 1.00 64.06 253 ASP A C 1
ATOM 1982 O O . ASP A 1 253 ? 10.221 -9.171 -28.733 1.00 64.06 253 ASP A O 1
ATOM 1986 N N . PRO A 1 254 ? 10.494 -10.695 -27.095 1.00 62.09 254 PRO A N 1
ATOM 1987 C CA . PRO A 1 254 ? 10.758 -11.805 -28.009 1.00 62.09 254 PRO A CA 1
ATOM 1988 C C . PRO A 1 254 ? 9.598 -12.065 -28.985 1.00 62.09 254 PRO A C 1
ATOM 1990 O O . PRO A 1 254 ? 9.826 -12.541 -30.103 1.00 62.09 254 PRO A O 1
ATOM 1993 N N . SER A 1 255 ? 8.362 -11.702 -28.624 1.00 63.00 255 SER A N 1
ATOM 1994 C CA . SER A 1 255 ? 7.196 -11.822 -29.506 1.00 63.00 255 SER A CA 1
ATOM 1995 C C . SER A 1 255 ? 7.290 -10.900 -30.733 1.00 63.00 255 SER A C 1
ATOM 1997 O O . SER A 1 255 ? 6.880 -11.277 -31.837 1.00 63.00 255 SER A O 1
ATOM 1999 N N . VAL A 1 256 ? 7.928 -9.733 -30.587 1.00 61.16 256 VAL A N 1
ATOM 2000 C CA . VAL A 1 256 ? 8.157 -8.777 -31.680 1.00 61.16 256 VAL A CA 1
ATOM 2001 C C . VAL A 1 256 ? 9.216 -9.309 -32.648 1.00 61.16 256 VAL A C 1
ATOM 2003 O O . VAL A 1 256 ? 9.067 -9.168 -33.866 1.00 61.16 256 VAL A O 1
ATOM 2006 N N . GLN A 1 257 ? 10.246 -9.994 -32.145 1.00 60.06 257 GLN A N 1
ATOM 2007 C CA . GLN A 1 257 ? 11.313 -10.561 -32.979 1.00 60.06 257 GLN A CA 1
ATOM 2008 C C . GLN A 1 257 ? 10.811 -11.710 -33.871 1.00 60.06 257 GLN A C 1
ATOM 2010 O O . GLN A 1 257 ? 11.131 -11.756 -35.063 1.00 60.06 257 GLN A O 1
ATOM 2015 N N . GLY A 1 258 ? 9.946 -12.584 -33.344 1.00 59.53 258 GLY A N 1
ATOM 2016 C CA . GLY A 1 258 ? 9.385 -13.713 -34.100 1.00 59.53 258 GLY A CA 1
ATOM 2017 C C . GLY A 1 258 ? 8.531 -13.301 -35.309 1.00 59.53 258 GLY A C 1
ATOM 2018 O O . GLY A 1 258 ? 8.461 -14.028 -36.305 1.00 59.53 258 GLY A O 1
ATOM 2019 N N . SER A 1 259 ? 7.923 -12.112 -35.267 1.00 59.16 259 SER A N 1
ATOM 2020 C CA . SER A 1 259 ? 7.085 -11.595 -36.357 1.00 59.16 259 SER A CA 1
ATOM 2021 C C . SER A 1 259 ? 7.890 -11.131 -37.582 1.00 59.16 259 SER A C 1
ATOM 2023 O O . SER A 1 259 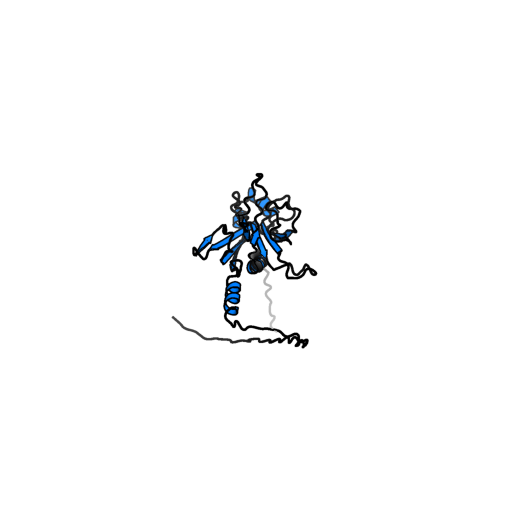? 7.458 -11.338 -38.718 1.00 59.16 259 SER A O 1
ATOM 2025 N N . ARG A 1 260 ? 9.102 -10.587 -37.388 1.00 55.50 260 ARG A N 1
ATOM 2026 C CA . ARG A 1 260 ? 9.951 -10.109 -38.497 1.00 55.50 260 ARG A CA 1
ATOM 2027 C C . ARG A 1 260 ? 10.571 -11.248 -39.302 1.00 55.50 260 ARG A C 1
ATOM 2029 O O . ARG A 1 260 ? 10.710 -11.126 -40.516 1.00 55.50 260 ARG A O 1
ATOM 2036 N N . GLN A 1 261 ? 10.879 -12.380 -38.670 1.00 54.03 261 GLN A N 1
ATOM 2037 C CA . GLN A 1 261 ? 11.524 -13.499 -39.362 1.00 54.03 261 GLN A CA 1
ATOM 2038 C C . GLN A 1 261 ? 10.556 -14.310 -40.245 1.00 54.03 261 GLN A C 1
ATOM 2040 O O . GLN A 1 261 ? 10.988 -14.940 -41.208 1.00 54.03 261 GLN A O 1
ATOM 2045 N N . ARG A 1 262 ? 9.237 -14.242 -40.001 1.00 53.22 262 ARG A N 1
ATOM 2046 C CA . ARG A 1 262 ? 8.225 -14.892 -40.858 1.00 53.22 262 ARG A CA 1
ATOM 2047 C C . ARG A 1 262 ? 7.837 -14.103 -42.115 1.00 53.22 262 ARG A C 1
ATOM 2049 O O . ARG A 1 262 ? 7.284 -14.701 -43.031 1.00 53.22 262 ARG A O 1
ATOM 2056 N N . SER A 1 263 ? 8.162 -12.811 -42.206 1.00 54.41 263 SER A N 1
ATOM 2057 C CA . SER A 1 263 ? 7.850 -11.980 -43.385 1.00 54.41 263 SER A CA 1
ATOM 2058 C C . SER A 1 263 ? 8.980 -11.908 -44.430 1.00 54.41 263 SER A C 1
ATOM 2060 O O . SER A 1 263 ? 8.801 -11.276 -45.468 1.00 54.41 263 SER A O 1
ATOM 2062 N N . GLY A 1 264 ? 10.138 -12.537 -44.184 1.00 50.56 264 GLY A N 1
ATOM 2063 C CA . GLY A 1 264 ? 11.299 -12.528 -45.093 1.00 50.56 264 GLY A CA 1
ATOM 2064 C C . GLY A 1 264 ? 11.391 -13.698 -46.085 1.00 50.56 264 GLY A C 1
ATOM 2065 O O . GLY A 1 264 ? 12.319 -13.743 -46.887 1.00 50.56 264 GLY A O 1
ATOM 2066 N N . GLY A 1 265 ? 10.462 -14.658 -46.047 1.00 49.41 265 GLY A N 1
ATOM 2067 C CA . GLY A 1 265 ? 10.462 -15.833 -46.927 1.00 49.41 265 GLY A CA 1
ATOM 2068 C C . GLY A 1 265 ? 9.497 -15.691 -48.103 1.00 49.41 265 GLY A C 1
ATOM 2069 O O . GLY A 1 265 ? 8.468 -16.358 -48.118 1.00 49.41 265 GLY A O 1
ATOM 2070 N N . GLY A 1 266 ? 9.795 -14.830 -49.080 1.00 46.38 266 GLY A N 1
ATOM 2071 C CA . GLY A 1 266 ? 8.930 -14.677 -50.252 1.00 46.38 266 GLY A CA 1
ATOM 2072 C C . GLY A 1 266 ? 9.475 -13.756 -51.341 1.00 46.38 266 GLY A C 1
ATOM 2073 O O . GLY A 1 266 ? 9.393 -12.540 -51.234 1.00 46.38 266 GLY A O 1
ATOM 2074 N N . THR A 1 267 ? 9.947 -14.376 -52.426 1.00 45.00 267 THR A N 1
ATOM 2075 C CA . THR A 1 267 ? 10.153 -13.834 -53.785 1.00 45.00 267 THR A CA 1
ATOM 2076 C C . THR A 1 267 ? 11.249 -12.784 -54.005 1.00 45.00 267 THR A C 1
ATOM 2078 O O . THR A 1 267 ? 11.024 -11.579 -53.999 1.00 45.00 267 THR A O 1
ATOM 2081 N N . SER A 1 268 ? 12.429 -13.277 -54.390 1.00 46.97 268 SER A N 1
ATOM 2082 C CA . SER A 1 268 ? 13.321 -12.579 -55.317 1.00 46.97 268 SER A CA 1
ATOM 2083 C C . SER A 1 268 ? 12.668 -12.565 -56.706 1.00 46.97 268 SER A C 1
ATOM 2085 O O . SER A 1 268 ? 12.708 -13.562 -57.424 1.00 46.97 268 SER A O 1
ATOM 2087 N N . ALA A 1 269 ? 12.047 -11.451 -57.085 1.00 43.34 269 ALA A N 1
ATOM 2088 C CA . ALA A 1 269 ? 11.653 -11.180 -58.463 1.00 43.34 269 ALA A CA 1
ATOM 2089 C C . ALA A 1 269 ? 12.238 -9.828 -58.879 1.00 43.34 269 ALA A C 1
ATOM 2091 O O . ALA A 1 269 ? 12.008 -8.803 -58.242 1.00 43.34 269 ALA A O 1
ATOM 2092 N N . ALA A 1 270 ? 13.057 -9.872 -59.927 1.00 48.66 270 ALA A N 1
ATOM 2093 C CA . ALA A 1 270 ? 13.692 -8.728 -60.556 1.00 48.66 270 ALA A CA 1
ATOM 2094 C C . ALA A 1 270 ? 12.658 -7.695 -61.023 1.00 48.66 270 ALA A C 1
ATOM 2096 O O . ALA A 1 270 ? 11.666 -8.070 -61.644 1.00 48.66 270 ALA A O 1
ATOM 2097 N N . LEU A 1 271 ? 12.933 -6.404 -60.813 1.00 39.22 271 LEU A N 1
ATOM 2098 C CA . LEU A 1 271 ? 12.215 -5.327 -61.491 1.00 39.22 271 LEU A CA 1
ATOM 2099 C C . LEU A 1 271 ? 13.176 -4.249 -61.993 1.00 39.22 271 LEU A C 1
ATOM 2101 O O . LEU A 1 271 ? 13.639 -3.367 -61.274 1.00 39.22 271 LEU A O 1
ATOM 2105 N N . SER A 1 272 ? 13.435 -4.363 -63.290 1.00 36.22 272 SER A N 1
ATOM 2106 C CA . SER A 1 272 ? 13.705 -3.278 -64.218 1.00 36.22 272 SER A CA 1
ATOM 2107 C C . SER A 1 272 ? 12.507 -2.325 -64.318 1.00 36.22 272 SER A C 1
ATOM 2109 O O . SER A 1 272 ? 11.392 -2.794 -64.514 1.00 36.22 272 SER A O 1
ATOM 2111 N N . GLY A 1 273 ? 12.783 -1.018 -64.283 1.00 36.66 273 GLY A N 1
ATOM 2112 C CA . GLY A 1 273 ? 12.141 0.043 -65.077 1.00 36.66 273 GLY A CA 1
ATOM 2113 C C . GLY A 1 273 ? 10.620 0.240 -65.007 1.00 36.66 273 GLY A C 1
ATOM 2114 O O . GLY A 1 273 ? 9.848 -0.607 -65.436 1.00 36.66 273 GLY A O 1
ATOM 2115 N N . GLY A 1 274 ? 10.193 1.456 -64.650 1.00 34.56 274 GLY A N 1
ATOM 2116 C CA . GLY A 1 274 ? 8.860 1.934 -65.030 1.00 34.56 274 GLY A CA 1
ATOM 2117 C C . GLY A 1 274 ? 8.304 3.036 -64.144 1.00 34.56 274 GLY A C 1
ATOM 2118 O O . GLY A 1 274 ? 7.645 2.767 -63.149 1.00 34.56 274 GLY A O 1
ATOM 2119 N N . VAL A 1 275 ? 8.529 4.285 -64.550 1.00 44.41 275 VAL A N 1
ATOM 2120 C CA . VAL A 1 275 ? 7.786 5.458 -64.077 1.00 44.41 275 VAL A CA 1
ATOM 2121 C C . VAL A 1 275 ? 6.315 5.297 -64.464 1.00 44.41 275 VAL A C 1
ATOM 2123 O O . VAL A 1 275 ? 6.009 5.151 -65.647 1.00 44.41 275 VAL A O 1
ATOM 2126 N N . SER A 1 276 ? 5.401 5.362 -63.496 1.00 40.62 276 SER A N 1
ATOM 2127 C CA . SER A 1 276 ? 3.995 5.708 -63.731 1.00 40.62 276 SER A CA 1
ATOM 2128 C C . SER A 1 276 ? 3.337 6.217 -62.453 1.00 40.62 276 SER A C 1
ATOM 2130 O O . SER A 1 276 ? 3.257 5.535 -61.436 1.00 40.62 276 SER A O 1
ATOM 2132 N N . SER A 1 277 ? 2.883 7.460 -62.545 1.00 45.91 277 SER A N 1
ATOM 2133 C CA . SER A 1 277 ? 2.036 8.184 -61.610 1.00 45.91 277 SER A CA 1
ATOM 2134 C C . SER A 1 277 ? 0.621 7.603 -61.574 1.00 45.91 277 SER A C 1
ATOM 2136 O O . SER A 1 277 ? -0.053 7.603 -62.604 1.00 45.91 277 SER A O 1
ATOM 2138 N N . ALA A 1 278 ? 0.145 7.198 -60.397 1.00 35.41 278 ALA A N 1
ATOM 2139 C CA . ALA A 1 278 ? -1.281 7.036 -60.116 1.00 35.41 278 ALA A CA 1
ATOM 2140 C C . ALA A 1 278 ? -1.542 7.055 -58.598 1.00 35.41 278 ALA A C 1
ATOM 2142 O O . ALA A 1 278 ? -1.123 6.150 -57.880 1.00 35.41 278 ALA A O 1
ATOM 2143 N N . SER A 1 279 ? -2.258 8.077 -58.120 1.00 45.00 279 SER A N 1
ATOM 2144 C CA . SER A 1 279 ? -2.998 8.025 -56.850 1.00 45.00 279 SER A CA 1
ATOM 2145 C C . SER A 1 279 ? -4.101 6.967 -56.940 1.00 45.00 279 SER A C 1
ATOM 2147 O O . SER A 1 279 ? -4.737 6.853 -57.991 1.00 45.00 279 SER A O 1
ATOM 2149 N N . PRO A 1 280 ? -4.377 6.223 -55.858 1.00 47.69 280 PRO A N 1
ATOM 2150 C CA . PRO A 1 280 ? -5.716 6.292 -55.254 1.00 47.69 280 PRO A CA 1
ATOM 2151 C C . PRO A 1 280 ? -5.672 6.165 -53.712 1.00 47.69 280 PRO A C 1
ATOM 2153 O O . PRO A 1 280 ? -4.876 5.433 -53.145 1.00 47.69 280 PRO A O 1
ATOM 2156 N N . ASN A 1 281 ? -6.412 7.006 -52.993 1.00 38.12 281 ASN A N 1
ATOM 2157 C CA . ASN A 1 281 ? -7.780 6.755 -52.515 1.00 38.12 281 ASN A CA 1
ATOM 2158 C C . ASN A 1 281 ? -7.789 6.146 -51.099 1.00 38.12 281 ASN A C 1
ATOM 2160 O O . ASN A 1 281 ? -7.441 4.990 -50.881 1.00 38.12 281 ASN A O 1
ATOM 2164 N N . VAL A 1 282 ? -8.185 6.988 -50.146 1.00 51.09 282 VAL A N 1
ATOM 2165 C CA . VAL A 1 282 ? -8.359 6.698 -48.721 1.00 51.09 282 VAL A CA 1
ATOM 2166 C C . VAL A 1 282 ? -9.690 5.962 -48.525 1.00 51.09 282 VAL A C 1
ATOM 2168 O O . VAL A 1 282 ? -10.722 6.508 -48.917 1.00 51.09 282 VAL A O 1
ATOM 2171 N N . PRO A 1 283 ? -9.726 4.771 -47.903 1.00 46.59 283 PRO A N 1
ATOM 2172 C CA . PRO A 1 283 ? -10.971 4.202 -47.403 1.00 46.59 283 PRO A CA 1
ATOM 2173 C C . PRO A 1 283 ? -11.296 4.715 -45.982 1.00 46.59 283 PRO A C 1
ATOM 2175 O O . PRO A 1 283 ? -10.385 4.997 -45.199 1.00 46.59 283 PRO A O 1
ATOM 2178 N N . PRO A 1 284 ? -12.590 4.854 -45.639 1.00 50.50 284 PRO A N 1
ATOM 2179 C CA . PRO A 1 284 ? -1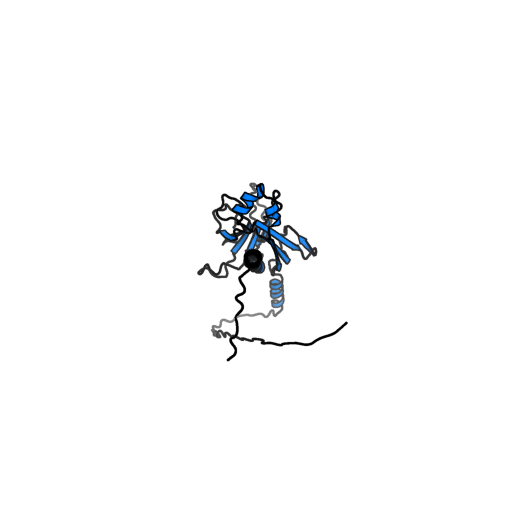3.036 5.477 -44.400 1.00 50.50 284 PRO A CA 1
ATOM 2180 C C . PRO A 1 284 ? -12.891 4.570 -43.172 1.00 50.50 284 PRO A C 1
ATOM 2182 O O . PRO A 1 284 ? -13.006 3.348 -43.238 1.00 50.50 284 PRO A O 1
ATOM 2185 N N . VAL A 1 285 ? -12.719 5.232 -42.029 1.00 41.88 285 VAL A N 1
ATOM 2186 C CA . VAL A 1 285 ? -12.828 4.688 -40.672 1.00 41.88 285 VAL A CA 1
ATOM 2187 C C . VAL A 1 285 ? -14.246 4.156 -40.437 1.00 41.88 285 VAL A C 1
ATOM 2189 O O . VAL A 1 285 ? -15.215 4.904 -40.552 1.00 41.88 285 VAL A O 1
ATOM 2192 N N . SER A 1 286 ? -14.370 2.886 -40.049 1.00 39.75 286 SER A N 1
ATOM 2193 C CA . SER A 1 286 ? -15.604 2.312 -39.503 1.00 39.75 286 SER A CA 1
ATOM 2194 C C . SER A 1 286 ? -15.386 1.906 -38.044 1.00 39.75 286 SER A C 1
ATOM 2196 O O . SER A 1 286 ? -14.695 0.930 -37.759 1.00 39.75 286 SER A O 1
ATOM 2198 N N . LEU A 1 287 ? -15.985 2.665 -37.125 1.00 34.81 287 LEU A N 1
ATOM 2199 C CA . LEU A 1 287 ? -16.125 2.322 -35.710 1.00 34.81 287 LEU A CA 1
ATOM 2200 C C . LEU A 1 287 ? -17.297 1.346 -35.554 1.00 34.81 287 LEU A C 1
ATOM 2202 O O . LEU A 1 287 ? -18.450 1.720 -35.756 1.00 34.81 287 LEU A O 1
ATOM 2206 N N . SER A 1 288 ? -17.011 0.103 -35.179 1.00 32.59 288 SER A N 1
ATOM 2207 C CA . SER A 1 288 ? -18.024 -0.882 -34.796 1.00 32.59 288 SER A CA 1
ATOM 2208 C C . SER A 1 288 ? -18.043 -1.046 -33.277 1.00 32.59 288 SER A C 1
ATOM 2210 O O . SER A 1 288 ? -17.185 -1.711 -32.701 1.00 32.59 288 SER A O 1
ATOM 2212 N N . PHE A 1 289 ? -19.043 -0.442 -32.634 1.00 35.84 289 PHE A N 1
ATOM 2213 C CA . PHE A 1 289 ? -19.441 -0.743 -31.260 1.00 35.84 289 PHE A CA 1
ATOM 2214 C C . PHE A 1 289 ? -20.272 -2.033 -31.279 1.00 35.84 289 PHE A C 1
ATOM 2216 O O . PHE A 1 289 ? -21.365 -2.053 -31.843 1.00 35.84 289 PHE A O 1
ATOM 2223 N N . SER A 1 290 ? -19.776 -3.105 -30.661 1.00 36.38 290 SER A N 1
ATOM 2224 C CA . SER A 1 290 ? -20.600 -4.272 -30.331 1.00 36.38 290 SER A CA 1
ATOM 2225 C C . SER A 1 290 ? -20.690 -4.386 -28.814 1.00 36.38 290 SER A C 1
ATOM 2227 O O . SER A 1 290 ? -19.750 -4.767 -28.124 1.00 36.38 290 SER A O 1
ATOM 2229 N N . GLY A 1 291 ? -21.832 -3.947 -28.288 1.00 35.59 291 GLY A N 1
ATOM 2230 C CA . GLY A 1 291 ? -22.231 -4.216 -26.919 1.00 35.59 291 GLY A CA 1
ATOM 2231 C C . GLY A 1 291 ? -22.811 -5.620 -26.841 1.00 35.59 291 GLY A C 1
ATOM 2232 O O . GLY A 1 291 ? -23.750 -5.942 -27.567 1.00 35.59 291 GLY A O 1
ATOM 2233 N N . GLN A 1 292 ? -22.292 -6.440 -25.932 1.00 36.84 292 GLN A N 1
ATOM 2234 C CA . GLN A 1 292 ? -22.951 -7.685 -25.563 1.00 36.84 292 GLN A CA 1
ATOM 2235 C C . GLN A 1 292 ? -22.805 -7.929 -24.059 1.00 36.84 292 GLN A C 1
ATOM 2237 O O . GLN A 1 292 ? -21.762 -8.333 -23.555 1.00 36.84 292 GLN A O 1
ATOM 2242 N N . ARG A 1 293 ? -23.897 -7.640 -23.342 1.00 38.44 293 ARG A N 1
ATOM 2243 C CA . ARG A 1 293 ? -24.197 -8.188 -22.014 1.00 38.44 293 ARG A CA 1
ATOM 2244 C C . ARG A 1 293 ? -24.292 -9.714 -22.108 1.00 38.44 293 ARG A C 1
ATOM 2246 O O . ARG A 1 293 ? -24.906 -10.209 -23.053 1.00 38.44 293 ARG A O 1
ATOM 2253 N N . PRO A 1 294 ? -23.921 -10.418 -21.034 1.00 42.94 294 PRO A N 1
ATOM 2254 C CA . PRO A 1 294 ? -24.670 -11.589 -20.617 1.00 42.94 294 PRO A CA 1
ATOM 2255 C C . PRO A 1 294 ? -25.298 -11.345 -19.245 1.00 42.94 294 PRO A C 1
ATOM 2257 O O . PRO A 1 294 ? -24.637 -11.224 -18.217 1.00 42.94 294 PRO A O 1
ATOM 2260 N N . SER A 1 295 ? -26.621 -11.269 -19.261 1.00 40.47 295 SER A N 1
ATOM 2261 C CA . SER A 1 295 ? -27.492 -11.461 -18.114 1.00 40.47 295 SER A CA 1
ATOM 2262 C C . SER A 1 295 ? -27.598 -12.951 -17.779 1.00 40.47 295 SER A C 1
ATOM 2264 O O . SER A 1 295 ? -28.021 -13.724 -18.630 1.00 40.47 295 SER A O 1
ATOM 2266 N N . GLY A 1 296 ? -27.283 -13.287 -16.526 1.00 37.03 296 GLY A N 1
ATOM 2267 C CA . GLY A 1 296 ? -28.011 -14.227 -15.668 1.00 37.03 296 GLY A CA 1
ATOM 2268 C C . GLY A 1 296 ? -28.048 -15.711 -16.041 1.00 37.03 296 GLY A C 1
ATOM 2269 O O . GLY A 1 296 ? -28.713 -16.103 -16.993 1.00 37.03 296 GLY A O 1
ATOM 2270 N N . GLN A 1 297 ? -27.533 -16.556 -15.142 1.00 42.94 297 GLN A N 1
ATOM 2271 C CA . GLN A 1 297 ? -28.240 -17.796 -14.828 1.00 42.94 297 GLN A CA 1
ATOM 2272 C C . GLN A 1 297 ? -28.068 -18.200 -13.361 1.00 42.94 297 GLN A C 1
ATOM 2274 O O . GLN A 1 297 ? -26.979 -18.469 -12.865 1.00 42.94 297 GLN A O 1
ATOM 2279 N N . THR A 1 298 ? -29.208 -18.198 -12.684 1.00 43.38 298 THR A N 1
ATOM 2280 C CA . THR A 1 298 ? -29.524 -18.803 -11.397 1.00 43.38 298 THR A CA 1
ATOM 2281 C C . THR A 1 298 ? -29.410 -20.327 -11.476 1.00 43.38 298 THR A C 1
ATOM 2283 O O . THR A 1 298 ? -30.004 -20.949 -12.353 1.00 43.38 298 THR A O 1
ATOM 2286 N N . GLY A 1 299 ? -28.702 -20.931 -10.520 1.00 45.75 299 GLY A N 1
ATOM 2287 C CA . GLY A 1 299 ? -28.636 -22.378 -10.313 1.00 45.75 299 GLY A CA 1
ATOM 2288 C C . GLY A 1 299 ? -28.772 -22.700 -8.827 1.00 45.75 299 GLY A C 1
ATOM 2289 O O . GLY A 1 299 ? -27.829 -22.555 -8.059 1.00 45.75 299 GLY A O 1
ATOM 2290 N N . GLN A 1 300 ? -29.984 -23.082 -8.442 1.00 42.47 300 GLN A N 1
ATOM 2291 C CA . GLN A 1 300 ? -30.405 -23.594 -7.138 1.00 42.47 300 GLN A CA 1
ATOM 2292 C C . GLN A 1 300 ? -30.442 -25.138 -7.205 1.00 42.47 300 GLN A C 1
ATOM 2294 O O . GLN A 1 300 ? -30.696 -25.668 -8.285 1.00 42.47 300 GLN A O 1
ATOM 2299 N N . SER A 1 301 ? -30.290 -25.816 -6.050 1.00 44.25 301 SER A N 1
ATOM 2300 C CA . SER A 1 301 ? -30.421 -27.276 -5.770 1.00 44.25 301 SER A CA 1
ATOM 2301 C C . SER A 1 301 ? -29.076 -28.000 -5.608 1.00 44.25 301 SER A C 1
ATOM 2303 O O . SER A 1 301 ? -28.230 -27.901 -6.482 1.00 44.25 301 SER A O 1
ATOM 2305 N N . GLY A 1 302 ? -28.776 -28.776 -4.562 1.00 42.06 302 GLY A N 1
ATOM 2306 C CA . GLY A 1 302 ? -29.493 -29.294 -3.385 1.00 42.06 302 GLY A CA 1
ATOM 2307 C C . GLY A 1 302 ? -28.415 -29.861 -2.427 1.00 42.06 302 GLY A C 1
ATOM 2308 O O . GLY A 1 302 ? -27.293 -30.108 -2.848 1.00 42.06 302 GLY A O 1
ATOM 2309 N N . GLY A 1 303 ? -28.602 -29.962 -1.112 1.00 42.88 303 GLY A N 1
ATOM 2310 C CA . GLY A 1 303 ? -29.541 -30.890 -0.488 1.00 42.88 303 GLY A CA 1
ATOM 2311 C C . GLY A 1 303 ? -28.987 -32.323 -0.498 1.00 42.88 303 GLY A C 1
ATOM 2312 O O . GLY A 1 303 ? -29.367 -33.103 -1.362 1.00 42.88 303 GLY A O 1
ATOM 2313 N N . GLY A 1 304 ? -28.109 -32.675 0.450 1.00 47.53 304 GLY A N 1
ATOM 2314 C CA . GLY A 1 304 ? -27.566 -34.031 0.588 1.00 47.53 304 GLY A CA 1
ATOM 2315 C C . GLY A 1 304 ? -26.970 -34.293 1.971 1.00 47.53 304 GLY A C 1
ATOM 2316 O O . GLY A 1 304 ? -25.873 -33.844 2.274 1.00 47.53 304 GLY A O 1
ATOM 2317 N N . LEU A 1 305 ? -27.733 -35.009 2.797 1.00 56.53 305 LEU A N 1
ATOM 2318 C CA . LEU A 1 305 ? -27.374 -35.535 4.114 1.00 56.53 305 LEU A CA 1
ATOM 2319 C C . LEU A 1 305 ? -26.236 -36.568 4.038 1.00 56.53 305 LEU A C 1
ATOM 2321 O O . LEU A 1 305 ? -26.358 -37.533 3.281 1.00 56.53 305 LEU A O 1
ATOM 2325 N N . ARG A 1 306 ? -25.239 -36.449 4.919 1.00 53.72 306 ARG A N 1
ATOM 2326 C CA . ARG A 1 306 ? -24.846 -37.470 5.909 1.00 53.72 306 ARG A CA 1
ATOM 2327 C C . ARG A 1 306 ? -23.762 -36.946 6.839 1.00 53.72 306 ARG A C 1
ATOM 2329 O O . ARG A 1 306 ? -22.880 -36.219 6.344 1.00 53.72 306 ARG A O 1
#

Foldseek 3Di:
DDDDDPDPDDDDPVNVVVVVVVVVVVVVVVVVVVVVVVVVVVVVVLVVVVVVLLVVVVVVVQVQQQQFDFDWDFDPPVPDPDDDDPPPDDGDTFTQWAKDFDAPPPLRFTFIKIKTKGLQDDVVVPPDPSRQIKIKMWTADLDPPDPQGGIKIWIGSDGPPCPPPRDPPPTDIDRSDQFWQHKFKWFQAPVVRDIHRGDPDRFWGGQKIKIKTWGFSDGSNVLVVCCVPDSCSSVRTDMDIDMHGHDAIGPPGVVVVVVVVVVPPDDDDDDDDDDDDDDDDDDDDDDDDDDDDDDDDDDDDDDDDD

InterPro domains:
  IPR010055 Type II secretion system protein GspJ [PF11612] (35-215)
  IPR012902 Prokaryotic N-terminal methylation site [PF07963] (6-29)
  IPR012902 Prokaryotic N-terminal methylation site [PS00409] (9-29)
  IPR012902 Prokaryotic N-terminal methylation site [TIGR02532] (8-26)
  IPR045584 Pilin-like [SSF54523] (42-218)

Sequence (306 aa):
MSVVVSRRHGFTLVELLVVLVLLVFFGLAIGGLARTITDARDRVDESSETNQLARTILQRISDELASVIPLPVPLNTADEPTGLVNATASPTTILTFYHEDTPDLQWGLEEDTLRFTTARGDPRQGNVPQGELIEVAYFVDTDPQTPEQGLVRSVGTLPGLLPEETQPEQVPREVLSERVVALDFQFYDPDTGEWLGTWERTDMLPALVSVTLGIAPVPCDEFFARLPRDQSLVERVEWFTTTVALRVRSYPDPSVQGSRQRSGGGTSAALSGGVSSASPNVPPVSLSFSGQRPSGQTGQSGGGLR

Radius of gyration: 33.74 Å; chains: 1; bounding box: 120×57×116 Å

Secondary structure (DSSP, 8-state):
---------PPPHHHHHHHHHHHHHHHHHHHHHHHHHHHHHHHHHHHHHHHHHHHHHHHHHHHHHTTB---EEE---TT-------TTPPPPEEESEEEE--B-TTT--BB-EEEEEES---TTSTTS-TT--EEEEEEEE--TTSS--EEEEEEESSTT-S-TT--GGGS-EEEEETTEEEEEEEEEETTTTEEES----SSS--SEEEEEEEE-SS-HHHHHHHTTT-GGGGGG-EEEEEEEE-S--SSS-HHHHHHHHHSS-S---------------PPPP---------------------